Protein AF-A0A976CQ19-F1 (afdb_monomer)

Mean predicted aligned error: 8.47 Å

Radius of gyration: 23.74 Å; Cα contacts (8 Å, |Δi|>4): 203; chains: 1; bounding box: 73×31×59 Å

Foldseek 3Di:
DVVVVVVVVVLLVVLVVVLVDVLVDDLVVLLVCCCVVPLVLLLVLVLVLCCVVVNDVCSVPDPLSVQLVVQSSVLSNQRSDPPHQQLVSLCSSLVSSCVVCCVVCPPCCCQQQSSVLSVVLSNVLSVLSNCLNPNPPPCNLVSQLVSLLSSLVSNLSSVLSSVDVVPHPHDDPVSSCVVCPDPVSVVSSVVSNVVSNVVSVVVSVVVVVSVVVSVVSVVVLVVCCVPPNSPVSSVVVVVD

Structure (mmCIF, N/CA/C/O backbone):
data_AF-A0A976CQ19-F1
#
_entry.id   AF-A0A976CQ19-F1
#
loop_
_atom_site.group_PDB
_atom_site.id
_atom_site.type_symbol
_atom_site.label_atom_id
_atom_site.label_alt_id
_atom_site.label_comp_id
_atom_site.label_asym_id
_atom_site.label_entity_id
_atom_site.label_seq_id
_atom_site.pdbx_PDB_ins_code
_atom_site.Cartn_x
_atom_site.Cartn_y
_atom_site.Cartn_z
_atom_site.occupancy
_atom_site.B_iso_or_equiv
_atom_site.auth_seq_id
_atom_site.auth_comp_id
_atom_site.auth_asym_id
_atom_site.auth_atom_id
_atom_site.pdbx_PDB_model_num
ATOM 1 N N . MET A 1 1 ? -49.180 -11.572 31.090 1.00 54.25 1 MET A N 1
ATOM 2 C CA . MET A 1 1 ? -47.918 -10.857 31.414 1.00 54.25 1 MET A CA 1
ATOM 3 C C . MET A 1 1 ? -46.667 -11.382 30.688 1.00 54.25 1 MET A C 1
ATOM 5 O O . MET A 1 1 ? -45.786 -10.578 30.427 1.00 54.25 1 MET A O 1
ATOM 9 N N . ARG A 1 2 ? -46.584 -12.663 30.281 1.00 51.56 2 ARG A N 1
ATOM 10 C CA . ARG A 1 2 ? -45.394 -13.266 29.628 1.00 51.56 2 ARG A CA 1
ATOM 11 C C . ARG A 1 2 ? -45.029 -12.714 28.231 1.00 51.56 2 ARG A C 1
ATOM 13 O O . ARG A 1 2 ? -43.871 -12.777 27.847 1.00 51.56 2 ARG A O 1
ATOM 20 N N . ASN A 1 3 ? -45.984 -12.140 27.489 1.00 56.41 3 ASN A N 1
ATOM 21 C CA . ASN A 1 3 ? -45.730 -11.603 26.139 1.00 56.41 3 ASN A CA 1
ATOM 22 C C . ASN A 1 3 ? -44.994 -10.251 26.132 1.00 56.41 3 ASN A C 1
ATOM 24 O O . ASN A 1 3 ? -44.159 -10.022 25.261 1.00 56.41 3 ASN A O 1
ATOM 28 N N . ARG A 1 4 ? -45.225 -9.379 27.129 1.00 53.91 4 ARG A N 1
ATOM 29 C CA . ARG A 1 4 ? -44.568 -8.057 27.184 1.00 53.91 4 ARG A CA 1
ATOM 30 C C . ARG A 1 4 ? -43.061 -8.147 27.435 1.00 53.91 4 ARG A C 1
ATOM 32 O O . ARG A 1 4 ? -42.326 -7.318 26.918 1.00 53.91 4 ARG A O 1
ATOM 39 N N . SER A 1 5 ? -42.586 -9.146 28.184 1.00 56.41 5 SER A N 1
ATOM 40 C CA . SER A 1 5 ? -41.149 -9.308 28.463 1.00 56.41 5 SER A CA 1
ATOM 41 C C . SER A 1 5 ? -40.350 -9.806 27.253 1.00 56.41 5 SER A C 1
ATOM 43 O O . SER A 1 5 ? -39.157 -9.540 27.145 1.00 56.41 5 SER A O 1
ATOM 45 N N . ILE A 1 6 ? -40.993 -10.533 26.333 1.00 59.62 6 ILE A N 1
ATOM 46 C CA . ILE A 1 6 ? -40.347 -11.058 25.121 1.00 59.62 6 ILE A CA 1
ATOM 47 C C . ILE A 1 6 ? -40.216 -9.952 24.064 1.00 59.62 6 ILE A C 1
ATOM 49 O O . ILE A 1 6 ? -39.191 -9.861 23.384 1.00 59.62 6 ILE A O 1
ATOM 53 N N . GLU A 1 7 ? -41.216 -9.076 23.949 1.00 59.41 7 GLU A N 1
ATOM 54 C CA . GLU A 1 7 ? -41.175 -7.932 23.032 1.00 59.41 7 GLU A CA 1
ATOM 55 C C . GLU A 1 7 ? -40.145 -6.874 23.449 1.00 59.41 7 GLU A C 1
ATOM 57 O O . GLU A 1 7 ? -39.406 -6.380 22.593 1.00 59.41 7 GLU A O 1
ATOM 62 N N . THR A 1 8 ? -40.013 -6.580 24.748 1.00 57.81 8 THR A N 1
ATOM 63 C CA . THR A 1 8 ? -38.983 -5.657 25.261 1.00 57.81 8 THR A CA 1
ATOM 64 C C . THR A 1 8 ? -37.568 -6.223 25.115 1.00 57.81 8 THR A C 1
ATOM 66 O O . THR A 1 8 ? -36.641 -5.493 24.761 1.00 57.81 8 THR A O 1
ATOM 69 N N . ALA A 1 9 ? -37.383 -7.535 25.292 1.00 59.44 9 ALA A N 1
ATOM 70 C CA . ALA A 1 9 ? -36.098 -8.188 25.040 1.00 59.44 9 ALA A CA 1
ATOM 71 C C . ALA A 1 9 ? -35.711 -8.155 23.547 1.00 59.44 9 ALA A C 1
ATOM 73 O O . ALA A 1 9 ? -34.563 -7.857 23.206 1.00 59.44 9 ALA A O 1
ATOM 74 N N . LYS A 1 10 ? -36.665 -8.395 22.635 1.00 60.06 10 LYS A N 1
ATOM 75 C CA . LYS A 1 10 ? -36.432 -8.294 21.182 1.00 60.06 10 LYS A CA 1
ATOM 76 C C . LYS A 1 10 ? -36.134 -6.862 20.729 1.00 60.06 10 LYS A C 1
ATOM 78 O O . LYS A 1 10 ? -35.262 -6.679 19.876 1.00 60.06 10 LYS A O 1
ATOM 83 N N . SER A 1 11 ? -36.819 -5.854 21.275 1.00 56.78 11 SER A N 1
ATOM 84 C CA . SER A 1 11 ? -36.570 -4.446 20.922 1.00 56.78 11 SER A CA 1
ATOM 85 C C . SER A 1 11 ? -35.192 -3.974 21.405 1.00 56.78 11 SER A C 1
ATOM 87 O O . SER A 1 11 ? -34.456 -3.351 20.636 1.00 56.78 11 SER A O 1
ATOM 89 N N . SER A 1 12 ? -34.794 -4.372 22.617 1.00 58.09 12 SER A N 1
ATOM 90 C CA . SER A 1 12 ? -33.461 -4.152 23.195 1.00 58.09 12 SER A CA 1
ATOM 91 C C . SER A 1 12 ? -32.347 -4.768 22.338 1.00 58.09 12 SER A C 1
ATOM 93 O O . SER A 1 12 ? -31.374 -4.092 21.989 1.00 58.09 12 SER A O 1
ATOM 95 N N . LEU A 1 13 ? -32.515 -6.022 21.903 1.00 60.19 13 LEU A N 1
ATOM 96 C CA . LEU A 1 13 ? -31.557 -6.705 21.027 1.00 60.19 13 LEU A CA 1
ATOM 97 C C . LEU A 1 13 ? -31.442 -6.036 19.651 1.00 60.19 13 LEU A C 1
ATOM 99 O O . LEU A 1 13 ? -30.338 -5.870 19.130 1.00 60.19 13 LEU A O 1
ATOM 103 N N . LYS A 1 14 ? -32.568 -5.607 19.067 1.00 61.78 14 LYS A N 1
ATOM 104 C CA . LYS A 1 14 ? -32.579 -4.896 17.781 1.00 61.78 14 LYS A CA 1
ATOM 105 C C . LYS A 1 14 ? -31.879 -3.536 17.886 1.00 61.78 14 LYS A C 1
ATOM 107 O O . LYS A 1 14 ? -31.074 -3.214 17.016 1.00 61.78 14 LYS A O 1
ATOM 112 N N . SER A 1 15 ? -32.118 -2.789 18.964 1.00 59.06 15 SER A N 1
ATOM 113 C CA . SER A 1 15 ? -31.442 -1.516 19.258 1.00 59.06 15 SER A CA 1
ATOM 114 C C . SER A 1 15 ? -29.924 -1.696 19.402 1.00 59.06 15 SER A C 1
ATOM 116 O O . SER A 1 15 ? -29.154 -1.026 18.710 1.00 59.06 15 SER A O 1
ATOM 118 N N . LYS A 1 16 ? -29.475 -2.680 20.195 1.00 61.94 16 LYS A N 1
ATOM 119 C CA . LYS A 1 16 ? -28.042 -2.994 20.368 1.00 61.94 16 LYS A CA 1
ATOM 120 C C . LYS A 1 16 ? -27.351 -3.366 19.055 1.00 61.94 16 LYS A C 1
ATOM 122 O O . LYS A 1 16 ? -26.214 -2.957 18.825 1.00 61.94 16 LYS A O 1
ATOM 127 N N . ASN A 1 17 ? -28.035 -4.093 18.172 1.00 62.81 17 ASN A N 1
ATOM 128 C CA . ASN A 1 17 ? -27.498 -4.455 16.859 1.00 62.81 17 ASN A CA 1
ATOM 129 C C . ASN A 1 17 ? -27.363 -3.243 15.921 1.00 62.81 17 ASN A C 1
ATOM 131 O O . ASN A 1 17 ? -26.353 -3.130 15.227 1.00 62.81 17 ASN A O 1
ATOM 135 N N . VAL A 1 18 ? -28.321 -2.308 15.938 1.00 65.06 18 VAL A N 1
ATOM 136 C CA . VAL A 1 18 ? -28.240 -1.060 15.156 1.00 65.06 18 VAL A CA 1
ATOM 137 C C . VAL A 1 18 ? -27.084 -0.188 15.649 1.00 65.06 18 VAL A C 1
ATOM 139 O O . VAL A 1 18 ? -26.245 0.211 14.839 1.00 65.06 18 VAL A O 1
ATOM 142 N N . TRP A 1 19 ? -26.966 0.016 16.965 1.00 61.53 19 TRP A N 1
ATOM 143 C CA . TRP A 1 19 ? -25.841 0.725 17.588 1.00 61.53 19 TRP A CA 1
ATOM 144 C C . TRP A 1 19 ? -24.490 0.130 17.193 1.00 61.53 19 TRP A C 1
ATOM 146 O O . TRP A 1 19 ? -23.600 0.839 16.722 1.00 61.53 19 TRP A O 1
ATOM 156 N N . LYS A 1 20 ? -24.347 -1.193 17.324 1.00 61.44 20 LYS A N 1
ATOM 157 C CA . LYS A 1 20 ? -23.103 -1.898 17.004 1.00 61.44 20 LYS A CA 1
ATOM 158 C C . LYS A 1 20 ? -22.755 -1.797 15.517 1.00 61.44 20 LYS A C 1
ATOM 160 O O . LYS A 1 20 ? -21.593 -1.580 15.191 1.00 61.44 20 LYS A O 1
ATOM 165 N N . SER A 1 21 ? -23.749 -1.876 14.628 1.00 61.78 21 SER A N 1
ATOM 166 C CA . SER A 1 21 ? -23.538 -1.726 13.181 1.00 61.78 21 SER A CA 1
ATOM 167 C C . SER A 1 21 ? -23.089 -0.314 12.784 1.00 61.78 21 SER A C 1
ATOM 169 O O . SER A 1 21 ? -22.167 -0.173 11.984 1.00 61.78 21 SER A O 1
ATOM 171 N N . ARG A 1 22 ? -23.661 0.736 13.394 1.00 65.00 22 ARG A N 1
ATOM 172 C CA . ARG A 1 22 ? -23.264 2.129 13.129 1.00 65.00 22 ARG A CA 1
ATOM 173 C C . ARG A 1 22 ? -21.887 2.461 13.715 1.00 65.00 22 ARG A C 1
ATOM 175 O O . ARG A 1 22 ? -21.119 3.176 13.084 1.00 65.00 22 ARG A O 1
ATOM 182 N N . LEU A 1 23 ? -21.536 1.890 14.870 1.00 62.56 23 LEU A N 1
ATOM 183 C CA . LEU A 1 23 ? -20.231 2.091 15.516 1.00 62.56 23 LEU A CA 1
ATOM 184 C C . LEU A 1 23 ? -19.075 1.332 14.837 1.00 62.56 23 LEU A C 1
ATOM 186 O O . LEU A 1 23 ? -17.924 1.775 14.901 1.00 62.56 23 LEU A O 1
ATOM 190 N N . GLN A 1 24 ? -19.354 0.185 14.209 1.00 65.00 24 GLN A N 1
ATOM 191 C CA . GLN A 1 24 ? -18.335 -0.660 13.569 1.00 65.00 24 GLN A CA 1
ATOM 192 C C . GLN A 1 24 ? -18.065 -0.289 12.099 1.00 65.00 24 GLN A C 1
ATOM 194 O O . GLN A 1 24 ? -16.989 -0.605 11.590 1.00 65.00 24 GLN A O 1
ATOM 199 N N . GLY A 1 25 ? -18.963 0.470 11.462 1.00 70.25 25 GLY A N 1
ATOM 200 C CA . GLY A 1 25 ? -18.869 0.866 10.054 1.00 70.25 25 GLY A CA 1
ATOM 201 C C . GLY A 1 25 ? -19.532 -0.145 9.111 1.00 70.25 25 GLY A C 1
ATOM 202 O O . GLY A 1 25 ? -19.776 -1.297 9.470 1.00 70.25 25 GLY A O 1
ATOM 203 N N . SER A 1 26 ? -19.855 0.288 7.890 1.00 82.06 26 SER A N 1
ATOM 204 C CA . SER A 1 26 ? -20.471 -0.571 6.871 1.00 82.06 26 SER A CA 1
ATOM 205 C C . SER A 1 26 ? -19.425 -1.420 6.141 1.00 82.06 26 SER A C 1
ATOM 207 O O . SER A 1 26 ? -18.270 -1.016 5.987 1.00 82.06 26 SER A O 1
ATOM 209 N N . ARG A 1 27 ? -19.838 -2.567 5.586 1.00 83.12 27 ARG A N 1
ATOM 210 C CA . ARG A 1 27 ? -18.974 -3.386 4.713 1.00 83.12 27 ARG A CA 1
ATOM 211 C C . ARG A 1 27 ? -18.468 -2.599 3.498 1.00 83.12 27 ARG A C 1
ATOM 213 O O . ARG A 1 27 ? -17.337 -2.799 3.078 1.00 83.12 27 ARG A O 1
ATOM 220 N N . THR A 1 28 ? -19.275 -1.676 2.974 1.00 86.56 28 THR A N 1
ATOM 221 C CA . THR A 1 28 ? -18.877 -0.783 1.877 1.00 86.56 28 THR A CA 1
ATOM 222 C C . THR A 1 28 ? -17.763 0.173 2.293 1.00 86.56 28 THR A C 1
ATOM 224 O O . THR A 1 28 ? -16.812 0.350 1.540 1.00 86.56 28 THR A O 1
ATOM 227 N N . SER A 1 29 ? -17.815 0.723 3.512 1.00 86.00 29 SER A N 1
ATOM 228 C CA . SER A 1 29 ? -16.738 1.567 4.044 1.00 86.00 29 SER A CA 1
ATOM 229 C C . SER A 1 29 ? -15.444 0.778 4.258 1.00 86.00 29 SER A C 1
ATOM 231 O O . SER A 1 29 ? -14.370 1.275 3.936 1.00 86.00 29 SER A O 1
ATOM 233 N N . ALA A 1 30 ? -15.540 -0.473 4.727 1.00 86.38 30 ALA A N 1
ATOM 234 C CA . ALA A 1 30 ? -14.386 -1.357 4.871 1.00 86.38 30 ALA A CA 1
ATOM 235 C C . ALA A 1 30 ? -13.776 -1.703 3.507 1.00 86.38 30 ALA A C 1
ATOM 237 O O . ALA A 1 30 ? -12.569 -1.600 3.336 1.00 86.38 30 ALA A O 1
ATOM 238 N N . PHE A 1 31 ? -14.611 -2.037 2.521 1.00 91.44 31 PHE A N 1
ATOM 239 C CA . PHE A 1 31 ? -14.172 -2.283 1.150 1.00 91.44 31 PHE A CA 1
ATOM 240 C C . PHE A 1 31 ? -13.463 -1.068 0.546 1.00 91.44 31 PHE A C 1
ATOM 242 O O . PHE A 1 31 ? -12.336 -1.197 0.081 1.00 91.44 31 PHE A O 1
ATOM 249 N N . LEU A 1 32 ? -14.077 0.119 0.607 1.00 90.88 32 LEU A N 1
ATOM 250 C CA . LEU A 1 32 ? -13.481 1.341 0.065 1.00 90.88 32 LEU A CA 1
ATOM 251 C C . LEU A 1 32 ? -12.180 1.700 0.790 1.00 90.88 32 LEU A C 1
ATOM 253 O O . LEU A 1 32 ? -11.209 2.104 0.156 1.00 90.88 32 LEU A O 1
ATOM 257 N N . SER A 1 33 ? -12.131 1.488 2.107 1.00 88.31 33 SER A N 1
ATOM 258 C CA . SER A 1 33 ? -10.902 1.632 2.880 1.00 88.31 33 SER A CA 1
ATOM 259 C C . SER A 1 33 ? -9.815 0.678 2.383 1.00 88.31 33 SER A C 1
ATOM 261 O O . SER A 1 33 ? -8.678 1.110 2.247 1.00 88.31 33 SER A O 1
ATOM 263 N N . GLU A 1 34 ? -10.117 -0.589 2.093 1.00 91.00 34 GLU A N 1
ATOM 264 C CA . GLU A 1 34 ? -9.126 -1.547 1.573 1.00 91.00 34 GLU A CA 1
ATOM 265 C C . GLU A 1 34 ? -8.697 -1.223 0.132 1.00 91.00 34 GLU A C 1
ATOM 267 O O . GLU A 1 34 ? -7.520 -1.369 -0.197 1.00 91.00 34 GLU A O 1
ATOM 272 N N . VAL A 1 35 ? -9.599 -0.713 -0.715 1.00 91.31 35 VAL A N 1
ATOM 273 C CA . VAL A 1 35 ? -9.242 -0.204 -2.051 1.00 91.31 35 VAL A CA 1
ATOM 274 C C . VAL A 1 35 ? -8.265 0.965 -1.924 1.00 91.31 35 VAL A C 1
ATOM 276 O O . VAL A 1 35 ? -7.182 0.918 -2.496 1.00 91.31 35 VAL A O 1
ATOM 279 N N . LEU A 1 36 ? -8.598 1.991 -1.140 1.00 88.94 36 LEU A N 1
ATOM 280 C CA . LEU A 1 36 ? -7.805 3.223 -1.075 1.00 88.94 36 LEU A CA 1
ATOM 281 C C . LEU A 1 36 ? -6.510 3.070 -0.273 1.00 88.94 36 LEU A C 1
ATOM 283 O O . LEU A 1 36 ? -5.488 3.633 -0.645 1.00 88.94 36 LEU A O 1
ATOM 287 N N . SER A 1 37 ? -6.531 2.317 0.828 1.00 84.31 37 SER A N 1
ATOM 288 C CA . SER A 1 37 ? -5.366 2.194 1.717 1.00 84.31 37 SER A CA 1
ATOM 289 C C . SER A 1 37 ? -4.443 1.039 1.355 1.00 84.31 37 SER A C 1
ATOM 291 O O . SER A 1 37 ? -3.277 1.067 1.745 1.00 84.31 37 SER A O 1
ATOM 293 N N . ASN A 1 38 ? -4.942 0.034 0.624 1.00 87.19 38 ASN A N 1
ATOM 294 C CA . ASN A 1 38 ? -4.186 -1.177 0.351 1.00 87.19 38 ASN A CA 1
ATOM 295 C C . ASN A 1 38 ? -4.043 -1.492 -1.135 1.00 87.19 38 ASN A C 1
ATOM 297 O O . ASN A 1 38 ? -3.002 -1.216 -1.730 1.00 87.19 38 ASN A O 1
ATOM 301 N N . SER A 1 39 ? -5.088 -2.052 -1.727 1.00 84.69 39 SER A N 1
ATOM 302 C CA . SER A 1 39 ? -5.017 -2.708 -3.033 1.00 84.69 39 SER A CA 1
ATOM 303 C C . SER A 1 39 ? -4.841 -1.708 -4.184 1.00 84.69 39 SER A C 1
ATOM 305 O O . SER A 1 39 ? -4.200 -2.019 -5.183 1.00 84.69 39 SER A O 1
ATOM 307 N N . GLY A 1 40 ? -5.353 -0.485 -4.031 1.00 87.75 40 GLY A N 1
ATOM 308 C CA . GLY A 1 40 ? -5.292 0.563 -5.048 1.00 87.75 40 GLY A CA 1
ATOM 309 C C . GLY A 1 40 ? -3.895 1.133 -5.279 1.00 87.75 40 GLY A C 1
ATOM 310 O O . GLY A 1 40 ? -3.609 1.559 -6.390 1.00 87.75 40 GLY A O 1
ATOM 311 N N . HIS A 1 41 ? -2.997 1.086 -4.288 1.00 88.56 41 HIS A N 1
ATOM 312 C CA . HIS A 1 41 ? -1.624 1.576 -4.469 1.00 88.56 41 HIS A CA 1
ATOM 313 C C . HIS A 1 41 ? -0.885 0.777 -5.545 1.00 88.56 41 HIS A C 1
ATOM 315 O O . HIS A 1 41 ? -0.187 1.358 -6.369 1.00 88.56 41 HIS A O 1
ATOM 321 N N . PHE A 1 42 ? -1.070 -0.545 -5.560 1.00 85.88 42 PHE A N 1
ATOM 322 C CA . PHE A 1 42 ? -0.479 -1.412 -6.575 1.00 85.88 42 PHE A CA 1
ATOM 323 C C . PHE A 1 42 ? -1.005 -1.065 -7.965 1.00 85.88 42 PHE A C 1
ATOM 325 O O . PHE A 1 42 ? -0.211 -0.795 -8.859 1.00 85.88 42 PHE A O 1
ATOM 332 N N . LEU A 1 43 ? -2.332 -0.998 -8.117 1.00 90.38 43 LEU A N 1
ATOM 333 C CA . LEU A 1 43 ? -2.969 -0.641 -9.383 1.00 90.38 43 LEU A CA 1
ATOM 334 C C . LEU A 1 43 ? -2.459 0.709 -9.901 1.00 90.38 43 LEU A C 1
ATOM 336 O O . LEU A 1 43 ? -2.005 0.793 -11.033 1.00 90.38 43 LEU A O 1
ATOM 340 N N . ILE A 1 44 ? -2.463 1.744 -9.056 1.00 91.50 44 ILE A N 1
ATOM 341 C CA . ILE A 1 44 ? -2.018 3.088 -9.444 1.00 91.50 44 ILE A CA 1
ATOM 342 C C . ILE A 1 44 ? -0.556 3.072 -9.897 1.00 91.50 44 ILE A C 1
ATOM 344 O O . ILE A 1 44 ? -0.246 3.643 -10.937 1.00 91.50 44 ILE A O 1
ATOM 348 N N . LEU A 1 45 ? 0.345 2.433 -9.143 1.00 91.25 45 LEU A N 1
ATOM 349 C CA . LEU A 1 45 ? 1.770 2.441 -9.481 1.00 91.25 45 LEU A CA 1
ATOM 350 C C . LEU A 1 45 ? 2.087 1.643 -10.743 1.00 91.25 45 LEU A C 1
ATOM 352 O O . LEU A 1 45 ? 2.885 2.110 -11.553 1.00 91.25 45 LEU A O 1
ATOM 356 N N . LYS A 1 46 ? 1.462 0.477 -10.928 1.00 87.81 46 LYS A N 1
ATOM 357 C CA . LYS A 1 46 ? 1.638 -0.322 -12.145 1.00 87.81 46 LYS A CA 1
ATOM 358 C C . LYS A 1 46 ? 1.068 0.404 -13.351 1.00 87.81 46 LYS A C 1
ATOM 360 O O . LYS A 1 46 ? 1.838 0.738 -14.239 1.00 87.81 46 LYS A O 1
ATOM 365 N N . SER A 1 47 ? -0.200 0.805 -13.307 1.00 89.25 47 SER A N 1
ATOM 366 C CA . SER A 1 47 ? -0.823 1.526 -14.417 1.00 89.25 47 SER A CA 1
ATOM 367 C C . SER A 1 47 ? -0.085 2.825 -14.764 1.00 89.25 47 SER A C 1
ATOM 369 O O . SER A 1 47 ? 0.062 3.154 -15.938 1.00 89.25 47 SER A O 1
ATOM 371 N N . LEU A 1 48 ? 0.450 3.550 -13.772 1.00 90.69 48 LEU A N 1
ATOM 372 C CA . LEU A 1 48 ? 1.299 4.718 -14.025 1.00 90.69 48 LEU A CA 1
ATOM 373 C C . LEU A 1 48 ? 2.635 4.331 -14.679 1.00 90.69 48 LEU A C 1
ATOM 375 O O . LEU A 1 48 ? 3.087 5.020 -15.591 1.00 90.69 48 LEU A O 1
ATOM 379 N N . SER A 1 49 ? 3.260 3.239 -14.236 1.00 88.19 49 SER A N 1
ATOM 380 C CA . SER A 1 49 ? 4.484 2.702 -14.837 1.00 88.19 49 SER A CA 1
ATOM 381 C C . SER A 1 49 ? 4.277 2.341 -16.306 1.00 88.19 49 SER A C 1
ATOM 383 O O . SER A 1 49 ? 5.096 2.723 -17.140 1.00 88.19 49 SER A O 1
ATOM 385 N N . ASP A 1 50 ? 3.198 1.640 -16.648 1.00 87.06 50 ASP A N 1
ATOM 386 C CA . ASP A 1 50 ? 2.929 1.253 -18.038 1.00 87.06 50 ASP A CA 1
ATOM 387 C C . ASP A 1 50 ? 2.523 2.450 -18.883 1.00 87.06 50 ASP A C 1
ATOM 389 O O . ASP A 1 50 ? 2.987 2.589 -20.010 1.00 87.06 50 ASP A O 1
ATOM 393 N N . PHE A 1 51 ? 1.741 3.376 -18.329 1.00 89.75 51 PHE A N 1
ATOM 394 C CA . PHE A 1 51 ? 1.443 4.636 -19.000 1.00 89.75 51 PHE A CA 1
ATOM 395 C C . PHE A 1 51 ? 2.725 5.403 -19.368 1.00 89.75 51 PHE A C 1
ATOM 397 O O . PHE A 1 51 ? 2.834 5.896 -20.490 1.00 89.75 51 PHE A O 1
ATOM 404 N N . ILE A 1 52 ? 3.708 5.473 -18.462 1.00 89.06 52 ILE A N 1
ATOM 405 C CA . ILE A 1 52 ? 4.987 6.160 -18.705 1.00 89.06 52 ILE A CA 1
ATOM 406 C C . ILE A 1 52 ? 5.855 5.402 -19.721 1.00 89.06 52 ILE A C 1
ATOM 408 O O . ILE A 1 52 ? 6.458 6.032 -20.586 1.00 89.06 52 ILE A O 1
ATOM 412 N N . LEU A 1 53 ? 5.941 4.071 -19.624 1.00 85.81 53 LEU A N 1
ATOM 413 C CA . LEU A 1 53 ? 6.854 3.265 -20.447 1.00 85.81 53 LEU A CA 1
ATOM 414 C C . LEU A 1 53 ? 6.293 2.921 -21.833 1.00 85.81 53 LEU A C 1
ATOM 416 O O . LEU A 1 53 ? 7.030 2.907 -22.815 1.00 85.81 53 LEU A O 1
ATOM 420 N N . ALA A 1 54 ? 5.004 2.606 -21.914 1.00 85.44 54 ALA A N 1
ATOM 421 C CA . ALA A 1 54 ? 4.329 2.120 -23.115 1.00 85.44 54 ALA A CA 1
ATOM 422 C C . ALA A 1 54 ? 3.416 3.173 -23.771 1.00 85.44 54 ALA A C 1
ATOM 424 O O . ALA A 1 54 ? 3.031 3.008 -24.931 1.00 85.44 54 ALA A O 1
ATOM 425 N N . GLY A 1 55 ? 3.096 4.261 -23.064 1.00 88.19 55 GLY A N 1
ATOM 426 C CA . GLY A 1 55 ? 2.235 5.337 -23.547 1.00 88.19 55 GLY A CA 1
ATOM 427 C C . GLY A 1 55 ? 0.737 5.057 -23.383 1.00 88.19 55 GLY A C 1
ATOM 428 O O . GLY A 1 55 ? 0.293 3.921 -23.212 1.00 88.19 55 GLY A O 1
ATOM 429 N N . LEU A 1 56 ? -0.070 6.122 -23.477 1.00 89.75 56 LEU A N 1
ATOM 430 C CA . LEU A 1 56 ? -1.516 6.084 -23.210 1.00 89.75 56 LEU A CA 1
ATOM 431 C C . LEU A 1 56 ? -2.282 5.093 -24.090 1.00 89.75 56 LEU A C 1
ATOM 433 O O . LEU A 1 56 ? -3.193 4.421 -23.616 1.00 89.75 56 LEU A O 1
ATOM 437 N N . PHE A 1 57 ? -1.942 5.031 -25.379 1.00 88.62 57 PHE A N 1
ATOM 438 C CA . PHE A 1 57 ? -2.695 4.217 -26.328 1.00 88.62 57 PHE A CA 1
ATOM 439 C C . PHE A 1 57 ? -2.548 2.730 -26.012 1.00 88.62 57 PHE A C 1
ATOM 441 O O . PHE A 1 57 ? -3.552 2.045 -25.849 1.00 88.62 57 PHE A O 1
ATOM 448 N N . LYS A 1 58 ? -1.303 2.264 -25.836 1.00 85.56 58 LYS A N 1
ATOM 449 C CA . LYS A 1 58 ? -1.025 0.870 -25.487 1.00 85.56 58 LYS A CA 1
ATOM 450 C C . LYS A 1 58 ? -1.669 0.508 -24.150 1.00 85.56 58 LYS A C 1
ATOM 452 O O . LYS A 1 58 ? -2.315 -0.528 -24.078 1.00 85.56 58 LYS A O 1
ATOM 457 N N . PHE A 1 59 ? -1.592 1.402 -23.161 1.00 86.50 59 PHE A N 1
ATOM 458 C CA . PHE A 1 59 ? -2.230 1.236 -21.854 1.00 86.50 59 PHE A CA 1
ATOM 459 C C . PHE A 1 59 ? -3.748 0.989 -21.937 1.00 86.50 59 PHE A C 1
ATOM 461 O O . PHE A 1 59 ? -4.246 0.048 -21.332 1.00 86.50 59 PHE A O 1
ATOM 468 N N . ILE A 1 60 ? -4.495 1.794 -22.705 1.00 89.56 60 ILE A N 1
ATOM 469 C CA . ILE A 1 60 ? -5.960 1.631 -22.823 1.00 89.56 60 ILE A CA 1
ATOM 470 C C . ILE A 1 60 ? -6.322 0.368 -23.615 1.00 89.56 60 ILE A C 1
ATOM 472 O O . ILE A 1 60 ? -7.367 -0.231 -23.389 1.00 89.56 60 ILE A O 1
ATOM 476 N N . THR A 1 61 ? -5.489 -0.040 -24.569 1.00 89.38 61 THR A N 1
ATOM 477 C CA . THR A 1 61 ? -5.773 -1.227 -25.387 1.00 89.38 61 THR A CA 1
ATOM 478 C C . THR A 1 61 ? -5.351 -2.540 -24.735 1.00 89.38 61 THR A C 1
ATOM 480 O O . THR A 1 61 ? -5.736 -3.590 -25.242 1.00 89.38 61 THR A O 1
ATOM 483 N N . ASP A 1 62 ? -4.563 -2.502 -23.657 1.00 83.75 62 ASP A N 1
ATOM 484 C CA . ASP A 1 62 ? -4.002 -3.698 -23.032 1.00 83.7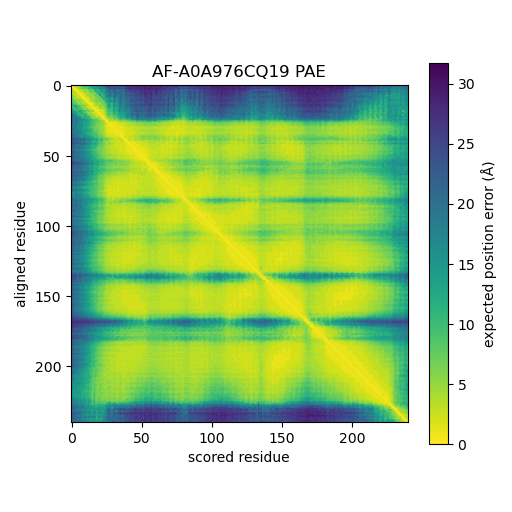5 62 ASP A CA 1
ATOM 485 C C . ASP A 1 62 ? -5.031 -4.395 -22.117 1.00 83.75 62 ASP A C 1
ATOM 487 O O . ASP A 1 62 ? -5.435 -3.834 -21.092 1.00 83.75 62 ASP A O 1
ATOM 491 N N . PRO A 1 63 ? -5.466 -5.630 -22.437 1.00 85.62 63 PRO A N 1
ATOM 492 C CA . PRO A 1 63 ? -6.404 -6.376 -21.602 1.00 85.62 63 PRO A CA 1
ATOM 493 C C . PRO A 1 63 ? -5.878 -6.652 -20.186 1.00 85.62 63 PRO A C 1
ATOM 495 O O . PRO A 1 63 ? -6.680 -6.799 -19.258 1.00 85.62 63 PRO A O 1
ATOM 498 N N . THR A 1 64 ? -4.555 -6.729 -20.004 1.00 84.38 64 THR A N 1
ATOM 499 C CA . THR A 1 64 ? -3.936 -7.066 -18.711 1.00 84.38 64 THR A CA 1
ATOM 500 C C . THR A 1 64 ? -4.208 -6.002 -17.645 1.00 84.38 64 THR A C 1
ATOM 502 O O . THR A 1 64 ? -4.461 -6.348 -16.488 1.00 84.38 64 THR A O 1
ATOM 505 N N . GLU A 1 65 ? -4.303 -4.725 -18.029 1.00 86.44 65 GLU A N 1
ATOM 506 C CA . GLU A 1 65 ? -4.612 -3.620 -17.110 1.00 86.44 65 GLU A CA 1
ATOM 507 C C . GLU A 1 65 ? -6.033 -3.726 -16.540 1.00 86.44 65 GLU A C 1
ATOM 509 O O . GLU A 1 65 ? -6.258 -3.559 -15.338 1.00 86.44 65 GLU A O 1
ATOM 514 N N . TYR A 1 66 ? -7.010 -4.100 -17.369 1.00 89.62 66 TYR A N 1
ATOM 515 C CA . TYR A 1 66 ? -8.382 -4.326 -16.906 1.00 89.62 66 TYR A CA 1
ATOM 516 C C . TYR A 1 66 ? -8.478 -5.522 -15.961 1.00 89.62 66 TYR A C 1
ATOM 518 O O . TYR A 1 66 ? -9.219 -5.488 -14.972 1.00 89.62 66 TYR A O 1
ATOM 526 N N . LEU A 1 67 ? -7.707 -6.575 -16.228 1.00 88.75 67 LEU A N 1
ATOM 527 C CA . LEU A 1 67 ? -7.660 -7.740 -15.355 1.00 88.75 67 LEU A CA 1
ATOM 528 C C . LEU A 1 67 ? -6.984 -7.421 -14.014 1.00 88.75 67 LEU A C 1
ATOM 530 O O . LEU A 1 67 ? -7.422 -7.929 -12.978 1.00 88.75 67 LEU A O 1
ATOM 534 N N . LEU A 1 68 ? -6.001 -6.518 -13.995 1.00 88.56 68 LEU A N 1
ATOM 535 C CA . LEU A 1 68 ? -5.396 -6.019 -12.761 1.00 88.56 68 LEU A CA 1
ATOM 536 C C . LEU A 1 68 ? -6.402 -5.238 -11.899 1.00 88.56 68 LEU A C 1
ATOM 538 O O . LEU A 1 68 ? -6.424 -5.398 -10.675 1.00 88.56 68 LEU A O 1
ATOM 542 N N . ILE A 1 69 ? -7.292 -4.451 -12.515 1.00 92.00 69 ILE A N 1
ATOM 543 C CA . ILE A 1 69 ? -8.403 -3.797 -11.800 1.00 92.00 69 ILE A CA 1
ATOM 544 C C . ILE A 1 69 ? -9.294 -4.852 -11.137 1.00 92.00 69 ILE A C 1
ATOM 546 O O . ILE A 1 69 ? -9.627 -4.729 -9.956 1.00 92.00 69 ILE A O 1
ATOM 550 N N . VAL A 1 70 ? -9.653 -5.916 -11.859 1.00 92.75 70 VAL A N 1
ATOM 551 C CA . VAL A 1 70 ? -10.461 -7.014 -11.304 1.00 92.75 70 VAL A CA 1
ATOM 552 C C . VAL A 1 70 ? -9.730 -7.699 -10.146 1.00 92.75 70 VAL A C 1
ATOM 554 O O . VAL A 1 70 ? -10.327 -7.891 -9.084 1.00 92.75 70 VAL A O 1
ATOM 557 N N . ALA A 1 71 ? -8.438 -8.000 -10.295 1.00 92.25 71 ALA A N 1
ATOM 558 C CA . ALA A 1 71 ? -7.609 -8.590 -9.243 1.00 92.25 71 ALA A CA 1
ATOM 559 C C . ALA A 1 71 ? -7.599 -7.731 -7.965 1.00 92.25 71 ALA A C 1
ATOM 561 O O . ALA A 1 71 ? -7.788 -8.239 -6.854 1.00 92.25 71 ALA A O 1
ATOM 562 N N . MET A 1 72 ? -7.460 -6.413 -8.129 1.00 93.69 72 MET A N 1
ATOM 563 C CA . MET A 1 72 ? -7.504 -5.429 -7.047 1.00 93.69 72 MET A CA 1
ATOM 564 C C . MET A 1 72 ? -8.860 -5.433 -6.328 1.00 93.69 72 MET A C 1
ATOM 566 O O . MET A 1 72 ? -8.906 -5.475 -5.092 1.00 93.69 72 MET A O 1
ATOM 570 N N . LEU A 1 73 ? -9.967 -5.447 -7.078 1.00 94.88 73 LEU A N 1
ATOM 571 C CA . LEU A 1 73 ? -11.320 -5.481 -6.515 1.00 94.88 73 LEU A CA 1
ATOM 572 C C . LEU A 1 73 ? -11.591 -6.788 -5.761 1.00 94.88 73 LEU A C 1
ATOM 574 O O . LEU A 1 73 ? -12.163 -6.753 -4.669 1.00 94.88 73 LEU A O 1
ATOM 578 N N . VAL A 1 74 ? -11.148 -7.930 -6.295 1.00 94.12 74 VAL A N 1
ATOM 579 C CA . VAL A 1 74 ? -11.272 -9.241 -5.634 1.00 94.12 74 VAL A CA 1
ATOM 580 C C . VAL A 1 74 ? -10.494 -9.258 -4.319 1.00 94.12 74 VAL A C 1
ATOM 582 O O . VAL A 1 74 ? -11.043 -9.656 -3.286 1.00 94.12 74 VAL A O 1
ATOM 585 N N . GLN A 1 75 ? -9.255 -8.758 -4.315 1.00 94.19 75 GLN A N 1
ATOM 586 C CA . GLN A 1 75 ? -8.464 -8.624 -3.093 1.00 94.19 75 GLN A CA 1
ATOM 587 C C . GLN A 1 75 ? -9.163 -7.727 -2.061 1.00 94.19 75 GLN A C 1
ATOM 589 O O . GLN A 1 75 ? -9.307 -8.116 -0.898 1.00 94.19 75 GLN A O 1
ATOM 594 N N . ALA A 1 76 ? -9.615 -6.536 -2.465 1.00 93.25 76 ALA A N 1
ATOM 595 C CA . ALA A 1 76 ? -10.292 -5.607 -1.562 1.00 93.25 76 ALA A CA 1
ATOM 596 C C . ALA A 1 76 ? -11.599 -6.197 -1.011 1.00 93.25 76 ALA A C 1
ATOM 598 O O . ALA A 1 76 ? -11.919 -6.024 0.167 1.00 93.25 76 ALA A O 1
ATOM 599 N N . TRP A 1 77 ? -12.338 -6.951 -1.827 1.00 94.00 77 TRP A N 1
ATOM 600 C CA . TRP A 1 77 ? -13.547 -7.648 -1.399 1.00 94.00 77 TRP A CA 1
ATOM 601 C C . TRP A 1 77 ? -13.244 -8.719 -0.352 1.00 94.00 77 TRP A C 1
ATOM 603 O O . TRP A 1 77 ? -13.922 -8.757 0.681 1.00 94.00 77 TRP A O 1
ATOM 613 N N . TYR A 1 78 ? -12.204 -9.528 -0.560 1.00 93.25 78 TYR A N 1
ATOM 614 C CA . TYR A 1 78 ? -11.763 -10.526 0.414 1.00 93.25 78 TYR A CA 1
ATOM 615 C C . TYR A 1 78 ? -11.322 -9.876 1.737 1.00 93.25 78 TYR A C 1
ATOM 617 O O . TYR A 1 78 ? -11.790 -10.266 2.809 1.00 93.25 78 TYR A O 1
ATOM 625 N N . LEU A 1 79 ? -10.488 -8.833 1.673 1.00 90.88 79 LEU A N 1
ATOM 626 C CA . LEU A 1 79 ? -9.966 -8.123 2.849 1.00 90.88 79 LEU A CA 1
ATOM 627 C C . LEU A 1 79 ? -11.014 -7.266 3.578 1.00 90.88 79 LEU A C 1
ATOM 629 O O . LEU A 1 79 ? -10.848 -6.980 4.765 1.00 90.88 79 LEU A O 1
ATOM 633 N N . SER A 1 80 ? -12.117 -6.901 2.915 1.00 89.75 80 SER A N 1
ATOM 634 C CA . SER A 1 80 ? -13.231 -6.174 3.546 1.00 89.75 80 SER A CA 1
ATOM 635 C C . SER A 1 80 ? -13.922 -6.976 4.656 1.00 89.75 80 SER A C 1
ATOM 637 O O . SER A 1 80 ? -14.630 -6.408 5.493 1.00 89.75 80 SER A O 1
ATOM 639 N N . ASN A 1 81 ? -13.742 -8.299 4.673 1.00 87.00 81 ASN A N 1
ATOM 640 C CA . ASN A 1 81 ? -14.282 -9.167 5.703 1.00 87.00 81 ASN A CA 1
ATOM 641 C C . ASN A 1 81 ? -13.336 -9.220 6.911 1.00 87.00 81 ASN A C 1
ATOM 643 O O . ASN A 1 81 ? -12.208 -9.698 6.818 1.00 87.00 81 ASN A O 1
ATOM 647 N N . SER A 1 82 ? -13.824 -8.801 8.081 1.00 77.88 82 SER A N 1
ATOM 648 C CA . SER A 1 82 ? -13.039 -8.759 9.323 1.00 77.88 82 SER A CA 1
ATOM 649 C C . SER A 1 82 ? -12.552 -10.125 9.814 1.00 77.88 82 SER A C 1
ATOM 651 O O . SER A 1 82 ? -11.653 -10.178 10.648 1.00 77.88 82 SER A O 1
ATOM 653 N N . LYS A 1 83 ? -13.136 -11.221 9.314 1.00 82.62 83 LYS A N 1
ATOM 654 C CA . LYS A 1 83 ? -12.737 -12.596 9.648 1.00 82.62 83 LYS A CA 1
ATOM 655 C C . LYS A 1 83 ? -11.633 -13.152 8.746 1.00 82.62 83 LYS A C 1
ATOM 657 O O . LYS A 1 83 ? -11.124 -14.232 9.028 1.00 82.62 83 LYS A O 1
ATOM 662 N N . CYS A 1 84 ? -11.304 -12.474 7.648 1.00 85.81 84 CYS A N 1
ATOM 663 C CA . CYS A 1 84 ? -10.326 -12.974 6.691 1.00 85.81 84 CYS A CA 1
ATOM 664 C C . CYS A 1 84 ? -8.892 -12.729 7.170 1.00 85.81 84 CYS A C 1
ATOM 666 O O . CYS A 1 84 ? -8.557 -11.681 7.727 1.00 85.81 84 CYS A O 1
ATOM 668 N N . HIS A 1 85 ? -8.022 -13.705 6.911 1.00 87.50 85 HIS A N 1
ATOM 669 C CA . HIS A 1 85 ? -6.621 -13.629 7.302 1.00 87.50 85 HIS A CA 1
ATOM 670 C C . HIS A 1 85 ? -5.858 -12.693 6.355 1.00 87.50 85 HIS A C 1
ATOM 672 O O . HIS A 1 85 ? -5.666 -13.001 5.176 1.00 87.50 85 HIS A O 1
ATOM 678 N N . ARG A 1 86 ? -5.407 -11.542 6.870 1.00 88.56 86 ARG A N 1
ATOM 679 C CA . ARG A 1 86 ? -4.793 -10.485 6.049 1.00 88.56 86 ARG A CA 1
ATOM 680 C C . ARG A 1 86 ? -3.493 -10.898 5.364 1.00 88.56 86 ARG A C 1
ATOM 682 O O . ARG A 1 86 ? -3.229 -10.419 4.267 1.00 88.56 86 ARG A O 1
ATOM 689 N N . PHE A 1 87 ? -2.725 -11.817 5.952 1.00 91.50 87 PHE A N 1
ATOM 690 C CA . PHE A 1 87 ? -1.527 -12.352 5.298 1.00 91.50 87 PHE A CA 1
ATOM 691 C C . PHE A 1 87 ? -1.867 -13.019 3.963 1.00 91.50 87 PHE A C 1
ATOM 693 O O . PHE A 1 87 ? -1.189 -12.775 2.984 1.00 91.50 87 PHE A O 1
ATOM 700 N N . TRP A 1 88 ? -2.948 -13.803 3.898 1.00 91.88 88 TRP A N 1
ATOM 701 C CA . TRP A 1 88 ? -3.340 -14.492 2.665 1.00 91.88 88 TRP A CA 1
ATOM 702 C C . TRP A 1 88 ? -4.088 -13.582 1.700 1.00 91.88 88 TRP A C 1
ATOM 704 O O . TRP A 1 88 ? -4.090 -13.839 0.506 1.00 91.88 88 TRP A O 1
ATOM 714 N N . GLY A 1 89 ? -4.712 -12.516 2.207 1.00 90.81 89 GLY A N 1
ATOM 715 C CA . GLY A 1 89 ? -5.432 -11.566 1.369 1.00 90.81 89 GLY A CA 1
ATOM 716 C C . GLY A 1 89 ? -4.525 -10.659 0.536 1.00 90.81 89 GLY A C 1
ATOM 717 O O . GLY A 1 89 ? -4.874 -10.353 -0.594 1.00 90.81 89 GLY A O 1
ATOM 718 N N . ASN A 1 90 ? -3.367 -10.244 1.059 1.00 91.94 90 ASN A N 1
ATOM 719 C CA . ASN A 1 90 ? -2.455 -9.339 0.342 1.00 91.94 90 ASN A CA 1
ATOM 720 C C . ASN A 1 90 ? -1.823 -9.960 -0.924 1.00 91.94 90 ASN A C 1
ATOM 722 O O . ASN A 1 90 ? -1.748 -9.269 -1.937 1.00 91.94 90 ASN A O 1
ATOM 726 N N . PRO A 1 91 ? -1.437 -11.251 -0.938 1.00 94.25 91 PRO A N 1
ATOM 727 C CA . PRO A 1 91 ? -0.953 -11.903 -2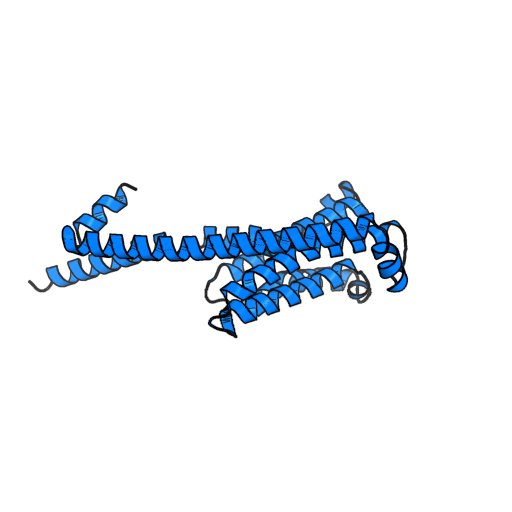.147 1.00 94.25 91 PRO A CA 1
ATOM 728 C C . PRO A 1 91 ? -2.025 -12.189 -3.204 1.00 94.25 91 PRO A C 1
ATOM 730 O O . PRO A 1 91 ? -1.669 -12.633 -4.288 1.00 94.25 91 PRO A O 1
ATOM 733 N N . ILE A 1 92 ? -3.318 -11.953 -2.941 1.00 93.25 92 ILE A N 1
ATOM 734 C CA . ILE A 1 92 ? -4.386 -12.274 -3.904 1.00 93.25 92 ILE A CA 1
ATOM 735 C C . ILE A 1 92 ? -4.216 -11.481 -5.198 1.00 93.25 92 ILE A C 1
ATOM 737 O O . ILE A 1 92 ? -4.270 -12.077 -6.268 1.00 93.25 92 ILE A O 1
ATOM 741 N N . CYS A 1 93 ? -3.991 -10.165 -5.125 1.00 91.00 93 CYS A N 1
ATOM 742 C CA . CYS A 1 93 ? -3.852 -9.345 -6.329 1.00 91.00 93 CYS A CA 1
ATOM 743 C C . CYS A 1 93 ? -2.642 -9.790 -7.155 1.00 91.00 93 CYS A C 1
ATOM 745 O O . CYS A 1 93 ? -2.793 -10.081 -8.338 1.00 91.00 93 CYS A O 1
ATOM 747 N N . VAL A 1 94 ? -1.466 -9.934 -6.528 1.00 92.06 94 VAL A N 1
ATOM 748 C CA . VAL A 1 94 ? -0.254 -10.368 -7.244 1.00 92.06 94 VAL A CA 1
ATOM 749 C C . VAL A 1 94 ? -0.364 -11.810 -7.750 1.00 92.06 94 VAL A C 1
ATOM 751 O O . VAL A 1 94 ? 0.134 -12.116 -8.828 1.00 92.06 94 VAL A O 1
ATOM 754 N N . GLY A 1 95 ? -1.058 -12.687 -7.023 1.00 93.75 95 GLY A N 1
ATOM 755 C CA . GLY A 1 95 ? -1.308 -14.065 -7.432 1.00 93.75 95 GLY A CA 1
ATOM 756 C C . GLY A 1 95 ? -2.228 -14.147 -8.646 1.00 93.75 95 GLY A C 1
ATOM 757 O O . GLY A 1 95 ? -1.887 -14.815 -9.615 1.00 93.75 95 GLY A O 1
ATOM 758 N N . ILE A 1 96 ? -3.352 -13.422 -8.634 1.00 92.56 96 ILE A N 1
ATOM 759 C CA . ILE A 1 96 ? -4.256 -13.327 -9.789 1.00 92.56 96 ILE A CA 1
ATOM 760 C C . ILE A 1 96 ? -3.513 -12.721 -10.981 1.00 92.56 96 ILE A C 1
ATOM 762 O O . ILE A 1 96 ? -3.560 -13.286 -12.067 1.00 92.56 96 ILE A O 1
ATOM 766 N N . TYR A 1 97 ? -2.780 -11.627 -10.766 1.00 89.50 97 TYR A N 1
ATOM 767 C CA . TYR A 1 97 ? -1.983 -10.988 -11.810 1.00 89.50 97 TYR A CA 1
ATOM 768 C C . TYR A 1 97 ? -0.955 -11.954 -12.419 1.00 89.50 97 TYR A C 1
ATOM 770 O O . TYR A 1 97 ? -0.896 -12.098 -13.633 1.00 89.50 97 TYR A O 1
ATOM 778 N N . THR A 1 98 ? -0.232 -12.706 -11.585 1.00 91.62 98 THR A N 1
ATOM 779 C CA . THR A 1 98 ? 0.711 -13.738 -12.046 1.00 91.62 98 THR A CA 1
ATOM 780 C C . THR A 1 98 ? -0.003 -14.836 -12.834 1.00 91.62 98 THR A C 1
ATOM 782 O O . THR A 1 98 ? 0.492 -15.251 -13.869 1.00 91.62 98 THR A O 1
ATOM 785 N N . LEU A 1 99 ? -1.177 -15.302 -12.399 1.00 92.19 99 LEU A N 1
ATOM 786 C CA . LEU A 1 99 ? -1.933 -16.334 -13.124 1.00 92.19 99 LEU A CA 1
ATOM 787 C C . LEU A 1 99 ? -2.389 -15.885 -14.519 1.00 92.19 99 LEU A C 1
ATOM 789 O O . LEU A 1 99 ? -2.597 -16.734 -15.383 1.00 92.19 99 LEU A O 1
ATOM 793 N N . ILE A 1 100 ? -2.564 -14.581 -14.722 1.00 88.69 100 ILE A N 1
ATOM 794 C CA . ILE A 1 100 ? -2.975 -13.993 -15.998 1.00 88.69 100 ILE A CA 1
ATOM 795 C C . ILE A 1 100 ? -1.777 -13.757 -16.917 1.00 88.69 100 ILE A C 1
ATOM 797 O O . ILE A 1 100 ? -1.857 -14.101 -18.093 1.00 88.69 100 ILE A O 1
ATOM 801 N N . ASP A 1 101 ? -0.695 -13.179 -16.393 1.00 88.06 101 ASP A N 1
ATOM 802 C CA . ASP A 1 101 ? 0.470 -12.787 -17.198 1.00 88.06 101 ASP A CA 1
ATOM 803 C C . ASP A 1 101 ? 1.422 -13.957 -17.460 1.00 88.06 101 ASP A C 1
ATOM 805 O O . ASP A 1 101 ? 2.023 -14.036 -18.525 1.00 88.06 101 ASP A O 1
ATOM 809 N N . LEU A 1 102 ? 1.553 -14.906 -16.529 1.00 91.44 102 LEU A N 1
ATOM 810 C CA . LEU A 1 102 ? 2.499 -16.019 -16.663 1.00 91.44 102 LEU A CA 1
ATOM 811 C C . LEU A 1 102 ? 2.258 -16.882 -17.922 1.00 91.44 102 LEU A C 1
ATOM 813 O O . LEU A 1 102 ? 3.237 -17.288 -18.541 1.00 91.44 102 LEU A O 1
ATOM 817 N N . PRO A 1 103 ? 1.014 -17.173 -18.357 1.00 91.31 103 PRO A N 1
ATOM 818 C CA . PRO A 1 103 ? 0.772 -17.856 -19.631 1.00 91.31 103 PRO A CA 1
ATOM 819 C C . PRO A 1 103 ? 1.151 -17.041 -20.877 1.00 91.31 103 PRO A C 1
ATOM 821 O O . PRO A 1 103 ? 1.345 -17.637 -21.935 1.00 91.31 103 PRO A O 1
ATOM 824 N N . ILE A 1 104 ? 1.211 -15.710 -20.769 1.00 88.56 104 ILE A N 1
ATOM 825 C CA . ILE A 1 104 ? 1.514 -14.791 -21.875 1.00 88.56 104 ILE A CA 1
ATOM 826 C C . ILE A 1 104 ? 3.029 -14.584 -21.972 1.00 88.56 104 ILE A C 1
ATOM 828 O O . ILE A 1 104 ? 3.615 -14.798 -23.031 1.00 88.56 104 ILE A O 1
ATOM 832 N N . ASP A 1 105 ? 3.657 -14.237 -20.849 1.00 85.31 105 ASP A N 1
ATOM 833 C CA . ASP A 1 105 ? 5.078 -13.890 -20.756 1.00 85.31 105 ASP A CA 1
ATOM 834 C C . ASP A 1 105 ? 5.981 -15.108 -20.486 1.00 85.31 105 ASP A C 1
ATOM 836 O O . ASP A 1 105 ? 7.204 -15.035 -20.601 1.00 85.31 105 ASP A O 1
ATOM 840 N N . GLY A 1 106 ? 5.410 -16.250 -20.098 1.00 90.94 106 GLY A N 1
ATOM 841 C CA . GLY A 1 106 ? 6.177 -17.429 -19.704 1.00 90.94 106 GLY A CA 1
ATOM 842 C C . GLY A 1 106 ? 7.053 -17.172 -18.473 1.00 90.94 106 GLY A C 1
ATOM 843 O O . GLY A 1 106 ? 6.708 -16.407 -17.574 1.00 90.94 106 GLY A O 1
ATOM 844 N N . LEU A 1 107 ? 8.220 -17.822 -18.406 1.00 90.88 107 LEU A N 1
ATOM 845 C CA . LEU A 1 107 ? 9.154 -17.651 -17.283 1.00 90.88 107 LEU A CA 1
ATOM 846 C C . LEU A 1 107 ? 9.828 -16.268 -17.252 1.00 90.88 107 LEU A C 1
ATOM 848 O O . LEU A 1 107 ? 10.367 -15.886 -16.209 1.00 90.88 107 LEU A O 1
ATOM 852 N N . ASP A 1 108 ? 9.757 -15.503 -18.343 1.00 86.88 108 ASP A N 1
ATOM 853 C CA . ASP A 1 108 ? 10.305 -14.144 -18.412 1.00 86.88 108 ASP A CA 1
ATOM 854 C C . ASP A 1 108 ? 9.526 -13.165 -17.519 1.00 86.88 108 ASP A C 1
ATOM 856 O O . ASP A 1 108 ? 10.073 -12.143 -17.094 1.00 86.88 108 ASP A O 1
ATOM 860 N N . PHE A 1 109 ? 8.310 -13.534 -17.099 1.00 88.12 109 PHE A N 1
ATOM 861 C CA . PHE A 1 109 ? 7.548 -12.834 -16.063 1.00 88.12 109 PHE A CA 1
ATOM 862 C C . PHE A 1 109 ? 8.390 -12.547 -14.810 1.00 88.12 109 PHE A C 1
ATOM 864 O O . PHE A 1 109 ? 8.405 -11.431 -14.288 1.00 88.12 109 PHE A O 1
ATOM 871 N N . PHE A 1 110 ? 9.145 -13.542 -14.331 1.00 87.81 110 PHE A N 1
ATOM 872 C CA . PHE A 1 110 ? 9.969 -13.399 -13.126 1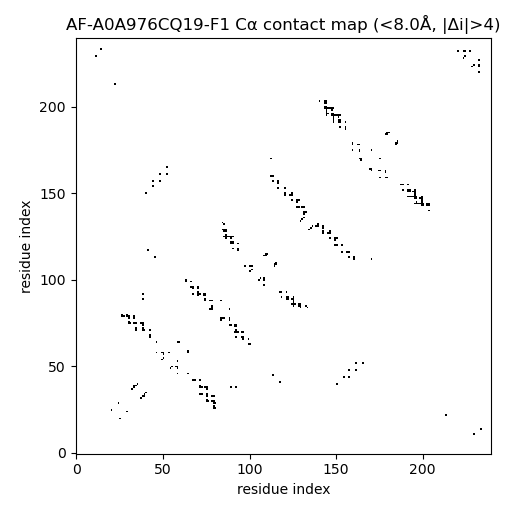.00 87.81 110 PHE A CA 1
ATOM 873 C C . PHE A 1 110 ? 11.267 -12.622 -13.366 1.00 87.81 110 PHE A C 1
ATOM 875 O O . PHE A 1 110 ? 11.910 -12.203 -12.405 1.00 87.81 110 PHE A O 1
ATOM 882 N N . GLN A 1 111 ? 11.652 -12.412 -14.625 1.00 86.81 111 GLN A N 1
ATOM 883 C CA . GLN A 1 111 ? 12.813 -11.599 -14.983 1.00 86.81 111 GLN A CA 1
ATOM 884 C C . GLN A 1 111 ? 12.462 -10.113 -15.055 1.00 86.81 111 GLN A C 1
ATOM 886 O O . GLN A 1 111 ? 13.341 -9.263 -14.910 1.00 86.81 111 GLN A O 1
ATOM 891 N N . ASN A 1 112 ? 11.186 -9.775 -15.253 1.00 85.19 112 ASN A N 1
ATOM 892 C CA . ASN A 1 112 ? 10.765 -8.389 -15.336 1.00 85.19 112 ASN A CA 1
ATOM 893 C C . ASN A 1 112 ? 10.710 -7.750 -13.918 1.00 85.19 112 ASN A C 1
ATOM 895 O O . ASN A 1 112 ? 9.903 -8.152 -13.069 1.00 85.19 112 ASN A O 1
ATOM 899 N N . PRO A 1 113 ? 11.541 -6.714 -13.643 1.00 88.00 113 PRO A N 1
ATOM 900 C CA . PRO A 1 113 ? 11.694 -6.143 -12.300 1.00 88.00 113 PRO A CA 1
ATOM 901 C C . PRO A 1 113 ? 10.399 -5.598 -11.692 1.00 88.00 113 PRO A C 1
ATOM 903 O O . PRO A 1 113 ? 10.253 -5.584 -10.470 1.00 88.00 113 PRO A O 1
ATOM 906 N N . SER A 1 114 ? 9.443 -5.171 -12.523 1.00 87.94 114 SER A N 1
ATOM 907 C CA . SER A 1 114 ? 8.147 -4.669 -12.061 1.00 87.94 114 SER A CA 1
ATOM 908 C C . SER A 1 114 ? 7.359 -5.752 -11.314 1.00 87.94 114 SER A C 1
ATOM 910 O O . SER A 1 114 ? 6.807 -5.470 -10.248 1.00 87.94 114 SER A O 1
ATOM 912 N N . HIS A 1 115 ? 7.351 -6.998 -11.808 1.00 90.06 115 HIS A N 1
ATOM 913 C CA . HIS A 1 115 ? 6.640 -8.100 -11.142 1.00 90.06 115 HIS A CA 1
ATOM 914 C C . HIS A 1 115 ? 7.358 -8.536 -9.865 1.00 90.06 115 HIS A C 1
ATOM 916 O O . HIS A 1 115 ? 6.704 -8.853 -8.870 1.00 90.06 115 HIS A O 1
ATOM 922 N N . VAL A 1 116 ? 8.696 -8.493 -9.855 1.00 90.88 116 VAL A N 1
ATOM 923 C CA . VAL A 1 116 ? 9.501 -8.791 -8.660 1.00 90.88 116 VAL A CA 1
ATOM 924 C C . VAL A 1 116 ? 9.212 -7.784 -7.548 1.00 90.88 116 VAL A C 1
ATOM 926 O O . VAL A 1 116 ? 8.946 -8.185 -6.415 1.00 90.88 116 VAL A O 1
ATOM 929 N N . VAL A 1 117 ? 9.192 -6.483 -7.864 1.00 92.25 117 VAL A N 1
ATOM 930 C CA . VAL A 1 117 ? 8.801 -5.430 -6.911 1.00 92.25 117 VAL A CA 1
ATOM 931 C C . VAL A 1 117 ? 7.381 -5.679 -6.398 1.00 92.25 117 VAL A C 1
ATOM 933 O O . VAL A 1 117 ? 7.144 -5.622 -5.192 1.00 92.25 117 VAL A O 1
ATOM 936 N N . PHE A 1 118 ? 6.444 -6.030 -7.278 1.00 89.69 118 PHE A N 1
ATOM 937 C CA . PHE A 1 118 ? 5.075 -6.376 -6.889 1.00 89.69 118 PHE A CA 1
ATOM 938 C C . PHE A 1 118 ? 5.007 -7.519 -5.875 1.00 89.69 118 PHE A C 1
ATOM 940 O O . PHE A 1 118 ? 4.373 -7.374 -4.826 1.00 89.69 118 PHE A O 1
ATOM 947 N N . TRP A 1 119 ? 5.681 -8.634 -6.152 1.00 93.94 119 TRP A N 1
ATOM 948 C CA . TRP A 1 119 ? 5.740 -9.782 -5.248 1.00 93.94 119 TRP A CA 1
ATOM 949 C C . TRP A 1 119 ? 6.396 -9.429 -3.916 1.00 93.94 119 TRP A C 1
ATOM 951 O O . TRP A 1 119 ? 5.838 -9.731 -2.858 1.00 93.94 119 TRP A O 1
ATOM 961 N N . LEU A 1 120 ? 7.541 -8.746 -3.955 1.00 95.12 120 LEU A N 1
ATOM 962 C CA . LEU A 1 120 ? 8.289 -8.361 -2.763 1.00 95.12 120 LEU A CA 1
ATOM 963 C C . LEU A 1 120 ? 7.444 -7.487 -1.829 1.00 95.12 120 LEU A C 1
ATOM 965 O O . LEU A 1 120 ? 7.265 -7.826 -0.658 1.00 95.12 120 LEU A O 1
ATOM 969 N N . PHE A 1 121 ? 6.876 -6.392 -2.338 1.00 94.94 121 PHE A N 1
ATOM 970 C CA . PHE A 1 121 ? 6.091 -5.468 -1.516 1.00 94.94 121 PHE A CA 1
ATOM 971 C C . PHE A 1 121 ? 4.765 -6.080 -1.058 1.00 94.94 121 PHE A C 1
ATOM 973 O O . PHE A 1 121 ? 4.353 -5.853 0.082 1.00 94.94 121 PHE A O 1
ATOM 980 N N . SER A 1 122 ? 4.128 -6.910 -1.889 1.00 94.19 122 SER A N 1
ATOM 981 C CA . SER A 1 122 ? 2.954 -7.694 -1.494 1.00 94.19 122 SER A CA 1
ATOM 982 C C . SER A 1 122 ? 3.257 -8.586 -0.287 1.00 94.19 122 SER A C 1
ATOM 984 O O . SER A 1 122 ? 2.537 -8.531 0.712 1.00 94.19 122 SER A O 1
ATOM 986 N N . LEU A 1 123 ? 4.367 -9.332 -0.313 1.00 95.75 123 LEU A N 1
ATOM 987 C CA . LEU A 1 123 ? 4.780 -10.203 0.791 1.00 95.75 123 LEU A CA 1
ATOM 988 C C . LEU A 1 123 ? 5.201 -9.422 2.041 1.00 95.75 123 LEU A C 1
ATOM 990 O O . LEU A 1 123 ? 4.852 -9.821 3.155 1.00 95.75 123 LEU A O 1
ATOM 994 N N . MET A 1 124 ? 5.902 -8.295 1.891 1.00 96.25 124 MET A N 1
ATOM 995 C CA . MET A 1 124 ? 6.262 -7.433 3.024 1.00 96.25 124 MET A CA 1
ATOM 996 C C . MET A 1 124 ? 5.013 -6.891 3.731 1.00 96.25 124 MET A C 1
ATOM 998 O O . MET A 1 124 ? 4.901 -6.993 4.954 1.00 96.25 124 MET A O 1
ATOM 1002 N N . ILE A 1 125 ? 4.040 -6.373 2.974 1.00 94.31 125 ILE A N 1
ATOM 1003 C CA . ILE A 1 125 ? 2.773 -5.870 3.526 1.00 94.31 125 ILE A CA 1
ATOM 1004 C C . ILE A 1 125 ? 1.951 -7.020 4.118 1.00 94.31 125 ILE A C 1
ATOM 1006 O O . ILE A 1 125 ? 1.419 -6.880 5.221 1.00 94.31 125 ILE A O 1
ATOM 1010 N N . ALA A 1 126 ? 1.882 -8.168 3.436 1.00 94.25 126 ALA A N 1
ATOM 1011 C CA . ALA A 1 126 ? 1.221 -9.374 3.932 1.00 94.25 126 ALA A CA 1
ATOM 1012 C C . ALA A 1 126 ? 1.769 -9.789 5.296 1.00 94.25 126 ALA A C 1
ATOM 1014 O O . ALA A 1 126 ? 0.997 -10.062 6.215 1.00 94.25 126 ALA A O 1
ATOM 1015 N N . THR A 1 127 ? 3.094 -9.790 5.430 1.00 94.56 127 THR A N 1
ATOM 1016 C CA . THR A 1 127 ? 3.802 -10.144 6.659 1.00 94.56 127 THR A CA 1
ATOM 1017 C C . THR A 1 127 ? 3.487 -9.139 7.757 1.00 94.56 127 THR A C 1
ATOM 1019 O O . THR A 1 127 ? 2.980 -9.536 8.802 1.00 94.56 127 THR A O 1
ATOM 1022 N N . LEU A 1 128 ? 3.664 -7.837 7.515 1.00 94.31 128 LEU A N 1
ATOM 1023 C CA . LEU A 1 128 ? 3.375 -6.801 8.513 1.00 94.31 128 LEU A CA 1
ATOM 1024 C C . LEU A 1 128 ? 1.913 -6.836 8.987 1.00 94.31 128 LEU A C 1
ATOM 1026 O O . LEU A 1 128 ? 1.651 -6.841 10.191 1.00 94.31 128 LEU A O 1
ATOM 1030 N N . GLN A 1 129 ? 0.956 -6.957 8.064 1.00 91.69 129 GLN A N 1
ATOM 1031 C CA . GLN A 1 129 ? -0.463 -7.061 8.414 1.00 91.69 129 GLN A CA 1
ATOM 1032 C C . GLN A 1 129 ? -0.817 -8.401 9.070 1.00 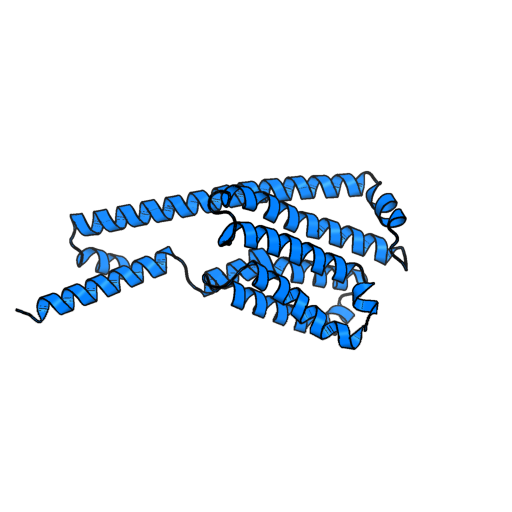91.69 129 GLN A C 1
ATOM 1034 O O . GLN A 1 129 ? -1.685 -8.456 9.943 1.00 91.69 129 GLN A O 1
ATOM 1039 N N . GLY A 1 130 ? -0.160 -9.491 8.677 1.00 91.31 130 GLY A N 1
ATOM 1040 C CA . GLY A 1 130 ? -0.274 -10.794 9.327 1.00 91.31 130 GLY A CA 1
ATOM 1041 C C . GLY A 1 130 ? 0.165 -10.723 10.787 1.00 91.31 130 GLY A C 1
ATOM 1042 O O . GLY A 1 130 ? -0.612 -11.083 11.678 1.00 91.31 130 GLY A O 1
ATOM 1043 N N . LEU A 1 131 ? 1.351 -10.155 11.036 1.00 91.12 131 LEU A N 1
ATOM 1044 C CA . LEU A 1 131 ? 1.866 -9.915 12.382 1.00 91.12 131 LEU A CA 1
ATOM 1045 C C . LEU A 1 131 ? 0.904 -9.052 13.200 1.00 91.12 131 LEU A C 1
ATOM 1047 O O . LEU A 1 131 ? 0.570 -9.427 14.326 1.00 91.12 131 LEU A O 1
ATOM 1051 N N . ARG A 1 132 ? 0.415 -7.951 12.616 1.00 88.81 132 ARG A N 1
ATOM 1052 C CA . ARG A 1 132 ? -0.434 -6.971 13.307 1.00 88.81 132 ARG A CA 1
ATOM 1053 C C . ARG A 1 132 ? -1.748 -7.553 13.799 1.00 88.81 132 ARG A C 1
ATOM 1055 O O . ARG A 1 132 ? -2.197 -7.216 14.885 1.00 88.81 132 ARG A O 1
ATOM 1062 N N . PHE A 1 133 ? -2.402 -8.376 12.986 1.00 84.50 133 PHE A N 1
ATOM 1063 C CA . PHE A 1 133 ? -3.766 -8.816 13.284 1.00 84.50 133 PHE A CA 1
ATOM 1064 C C . PHE A 1 133 ? -3.856 -10.217 13.889 1.00 84.50 133 PHE A C 1
ATOM 1066 O O . PHE A 1 133 ? -4.873 -10.521 14.513 1.00 84.50 133 PHE A O 1
ATOM 1073 N N . HIS A 1 134 ? -2.841 -11.069 13.710 1.00 82.00 134 HIS A N 1
ATOM 1074 C CA . HIS A 1 134 ? -2.949 -12.485 14.075 1.00 82.00 134 HIS A CA 1
ATOM 1075 C C . HIS A 1 134 ? -1.822 -12.995 14.974 1.00 82.00 134 HIS A C 1
ATOM 1077 O O . HIS A 1 134 ? -2.107 -13.812 15.849 1.00 82.00 134 HIS A O 1
ATOM 1083 N N . TRP A 1 135 ? -0.577 -12.534 14.810 1.00 75.56 135 TRP A N 1
ATOM 1084 C CA . TRP A 1 135 ? 0.558 -13.153 15.514 1.00 75.56 135 TRP A CA 1
ATOM 1085 C C . TRP A 1 135 ? 1.033 -12.406 16.760 1.00 75.56 135 TRP A C 1
ATOM 1087 O O . TRP A 1 135 ? 1.429 -13.062 17.719 1.00 75.56 135 TRP A O 1
ATOM 1097 N N . ALA A 1 136 ? 0.961 -11.074 16.806 1.00 75.12 136 ALA A N 1
ATOM 1098 C CA . ALA A 1 136 ? 1.580 -10.307 17.886 1.00 75.12 136 ALA A CA 1
ATOM 1099 C C . ALA A 1 136 ? 0.609 -9.301 18.523 1.00 75.12 136 ALA A C 1
ATOM 1101 O O . ALA A 1 136 ? 0.679 -8.094 18.297 1.00 75.12 136 ALA A O 1
ATOM 1102 N N . LYS A 1 137 ? -0.308 -9.816 19.354 1.00 72.94 137 LYS A N 1
ATOM 1103 C CA . LYS A 1 137 ? -1.284 -8.995 20.086 1.00 72.94 137 LYS A CA 1
ATOM 1104 C C . LYS A 1 137 ? -0.556 -8.020 21.016 1.00 72.94 137 LYS A C 1
ATOM 1106 O O . LYS A 1 137 ? 0.088 -8.452 21.969 1.00 72.94 137 LYS A O 1
ATOM 1111 N N . GLY A 1 138 ? -0.691 -6.720 20.766 1.00 76.44 138 GLY A N 1
ATOM 1112 C CA . GLY A 1 138 ? -0.152 -5.664 21.634 1.00 76.44 138 GLY A CA 1
ATOM 1113 C C . GLY A 1 138 ? 0.976 -4.838 21.018 1.00 76.44 138 GLY A C 1
ATOM 1114 O O . GLY A 1 138 ? 1.269 -3.760 21.532 1.00 76.44 138 GLY A O 1
ATOM 1115 N N . ILE A 1 139 ? 1.543 -5.272 19.888 1.00 85.75 139 ILE A N 1
ATOM 1116 C CA . ILE A 1 139 ? 2.443 -4.435 19.074 1.00 85.75 139 ILE A CA 1
ATOM 1117 C C . ILE A 1 139 ? 1.722 -3.802 17.878 1.00 85.75 139 ILE A C 1
ATOM 1119 O O . ILE A 1 139 ? 2.362 -3.229 17.000 1.00 85.75 139 ILE A O 1
ATOM 1123 N N . ASP A 1 140 ? 0.387 -3.874 17.848 1.00 84.94 140 ASP A N 1
ATOM 1124 C CA . ASP A 1 140 ? -0.427 -3.471 16.704 1.00 84.94 140 ASP A CA 1
ATOM 1125 C C . ASP A 1 140 ? -0.140 -2.025 16.274 1.00 84.94 140 ASP A C 1
ATOM 1127 O O . ASP A 1 140 ? 0.016 -1.736 15.090 1.00 84.94 140 ASP A O 1
ATOM 1131 N N . ASP A 1 141 ? -0.031 -1.121 17.252 1.00 87.81 141 ASP A N 1
ATOM 1132 C CA . ASP A 1 141 ? 0.222 0.301 17.020 1.00 87.81 141 ASP A CA 1
ATOM 1133 C C . ASP A 1 141 ? 1.656 0.554 16.498 1.00 87.81 141 ASP A C 1
ATOM 1135 O O . ASP A 1 141 ? 1.876 1.525 15.777 1.00 87.81 141 ASP A O 1
ATOM 1139 N N . TRP A 1 142 ? 2.620 -0.322 16.810 1.00 90.50 142 TRP A N 1
ATOM 1140 C CA . TRP A 1 142 ? 4.017 -0.220 16.357 1.00 90.50 142 TRP A CA 1
ATOM 1141 C C . TRP A 1 142 ? 4.232 -0.754 14.938 1.00 90.50 142 TRP A C 1
ATOM 1143 O O . TRP A 1 142 ? 5.205 -0.379 14.291 1.00 90.50 142 TRP A O 1
ATOM 1153 N N . LEU A 1 143 ? 3.321 -1.592 14.436 1.00 93.62 143 LEU A N 1
ATOM 1154 C CA . LEU A 1 143 ? 3.378 -2.137 13.075 1.00 93.62 143 LEU A CA 1
ATOM 1155 C C . LEU A 1 143 ? 2.749 -1.210 12.022 1.00 93.62 143 LEU A C 1
ATOM 1157 O O . LEU A 1 143 ? 3.041 -1.342 10.836 1.00 93.62 143 LEU A O 1
ATOM 1161 N N . ILE A 1 144 ? 1.942 -0.224 12.428 1.00 92.69 144 ILE A N 1
ATOM 1162 C CA . ILE A 1 144 ? 1.314 0.731 11.497 1.00 92.69 144 ILE A CA 1
ATOM 1163 C C . ILE A 1 144 ? 2.348 1.645 10.801 1.00 92.69 144 ILE A C 1
ATOM 1165 O O . ILE A 1 144 ? 2.255 1.808 9.578 1.00 92.69 144 ILE A O 1
ATOM 1169 N N . PRO A 1 145 ? 3.343 2.235 11.502 1.00 95.88 145 PRO A N 1
ATOM 1170 C CA . PRO A 1 145 ? 4.367 3.033 10.836 1.00 95.88 145 PRO A CA 1
ATOM 1171 C C . PRO A 1 145 ? 5.195 2.276 9.789 1.00 95.88 145 PRO A C 1
ATOM 1173 O O . PRO A 1 145 ? 5.261 2.765 8.660 1.00 95.88 145 PRO A O 1
ATOM 1176 N N . PRO A 1 146 ? 5.768 1.087 10.071 1.00 96.19 146 PRO A N 1
ATOM 1177 C CA . PRO A 1 146 ? 6.520 0.355 9.058 1.00 96.19 146 PRO A CA 1
ATOM 1178 C C . PRO A 1 146 ? 5.647 -0.080 7.874 1.00 96.19 146 PRO A C 1
ATOM 1180 O O . PRO A 1 146 ? 6.134 -0.045 6.750 1.00 96.19 146 PRO A O 1
ATOM 1183 N N . GLU A 1 147 ? 4.356 -0.395 8.060 1.00 94.50 147 GLU A N 1
ATOM 1184 C CA . GLU A 1 147 ? 3.446 -0.631 6.921 1.00 94.50 147 GLU A CA 1
ATOM 1185 C C . GLU A 1 147 ? 3.375 0.580 5.980 1.00 94.50 147 GLU A C 1
ATOM 1187 O O . GLU A 1 147 ? 3.405 0.426 4.759 1.00 94.50 147 GLU A O 1
ATOM 1192 N N . SER A 1 148 ? 3.294 1.787 6.540 1.00 95.00 148 SER A N 1
ATOM 1193 C CA . SER A 1 148 ? 3.199 3.028 5.760 1.00 95.00 148 SER A CA 1
ATOM 1194 C C . SER A 1 148 ? 4.520 3.367 5.070 1.00 95.00 148 SER A C 1
ATOM 1196 O O . SER A 1 148 ? 4.519 3.782 3.912 1.00 95.00 148 SER A O 1
ATOM 1198 N N . VAL A 1 149 ? 5.648 3.110 5.739 1.00 97.06 149 VAL A N 1
ATOM 1199 C CA . VAL A 1 149 ? 6.988 3.222 5.144 1.00 97.06 149 VAL A CA 1
ATOM 1200 C C . VAL A 1 149 ? 7.136 2.262 3.968 1.00 97.06 149 VAL A C 1
ATOM 1202 O O . VAL A 1 149 ? 7.549 2.690 2.896 1.00 97.06 149 VAL A O 1
ATOM 1205 N N . VAL A 1 150 ? 6.738 0.996 4.113 1.00 96.56 150 VAL A N 1
ATOM 1206 C CA . VAL A 1 150 ? 6.794 0.016 3.016 1.00 96.56 150 VAL A CA 1
ATOM 1207 C C . VAL A 1 150 ? 5.944 0.471 1.826 1.00 96.56 150 VAL A C 1
ATOM 1209 O O . VAL A 1 150 ? 6.417 0.434 0.694 1.00 96.56 150 VAL A O 1
ATOM 1212 N N . ARG A 1 151 ? 4.728 0.987 2.048 1.00 94.38 151 ARG A N 1
ATOM 1213 C CA . ARG A 1 151 ? 3.899 1.544 0.959 1.00 94.38 151 ARG A CA 1
ATOM 1214 C C . ARG A 1 151 ? 4.549 2.742 0.268 1.00 94.38 151 ARG A C 1
ATOM 1216 O O . ARG A 1 151 ? 4.481 2.841 -0.952 1.00 94.38 151 ARG A O 1
ATOM 1223 N N . ALA A 1 152 ? 5.181 3.637 1.024 1.00 95.81 152 ALA A N 1
ATOM 1224 C CA . ALA A 1 152 ? 5.871 4.796 0.463 1.00 95.81 152 ALA A CA 1
ATOM 1225 C C . ALA A 1 152 ? 7.123 4.389 -0.333 1.00 95.81 152 ALA A C 1
ATOM 1227 O O . ALA A 1 152 ? 7.350 4.887 -1.435 1.00 95.81 152 ALA A O 1
ATOM 1228 N N . LEU A 1 153 ? 7.901 3.433 0.181 1.00 95.88 153 LEU A N 1
ATOM 1229 C CA . LEU A 1 153 ? 9.083 2.895 -0.495 1.00 95.88 153 LEU A CA 1
ATOM 1230 C C . LEU A 1 153 ? 8.734 2.104 -1.760 1.00 95.88 153 LEU A C 1
ATOM 1232 O O . LEU A 1 153 ? 9.557 2.035 -2.669 1.00 95.88 153 LEU A O 1
ATOM 1236 N N . MET A 1 154 ? 7.514 1.575 -1.871 1.00 94.75 154 MET A N 1
ATOM 1237 C CA . MET A 1 154 ? 7.035 0.948 -3.106 1.00 94.75 154 MET A CA 1
ATOM 1238 C C . MET A 1 154 ? 7.080 1.921 -4.292 1.00 94.75 154 MET A C 1
ATOM 1240 O O . MET A 1 154 ? 7.465 1.532 -5.390 1.00 94.75 154 MET A O 1
ATOM 1244 N N . VAL A 1 155 ? 6.757 3.199 -4.069 1.00 94.44 155 VAL A N 1
ATOM 1245 C CA . VAL A 1 155 ? 6.851 4.248 -5.100 1.00 94.44 155 VAL A CA 1
ATOM 1246 C C . VAL A 1 155 ? 8.301 4.444 -5.543 1.00 94.44 155 VAL A C 1
ATOM 1248 O O . VAL A 1 155 ? 8.573 4.543 -6.736 1.00 94.44 155 VAL A O 1
ATOM 1251 N N . VAL A 1 156 ? 9.240 4.454 -4.591 1.00 94.69 156 VAL A N 1
ATOM 1252 C CA . VAL A 1 156 ? 10.680 4.568 -4.873 1.00 94.69 156 VAL A CA 1
ATOM 1253 C C . VAL A 1 156 ? 11.162 3.363 -5.677 1.00 94.69 156 VAL A C 1
ATOM 1255 O O . VAL A 1 156 ? 11.881 3.531 -6.657 1.00 94.69 156 VAL A O 1
ATOM 1258 N N . ALA A 1 157 ? 10.727 2.155 -5.317 1.00 93.25 157 ALA A N 1
ATOM 1259 C CA . ALA A 1 157 ? 11.067 0.946 -6.058 1.00 93.25 157 ALA A CA 1
ATOM 1260 C C . ALA A 1 157 ? 10.562 1.009 -7.508 1.00 93.25 157 ALA A C 1
ATOM 1262 O O . ALA A 1 157 ? 11.326 0.737 -8.432 1.00 93.25 157 ALA A O 1
ATOM 1263 N N . PHE A 1 158 ? 9.317 1.444 -7.726 1.00 92.12 158 PHE A N 1
ATOM 1264 C CA . PHE A 1 158 ? 8.777 1.656 -9.073 1.00 92.12 158 PHE A CA 1
ATOM 1265 C C . PHE A 1 158 ? 9.537 2.719 -9.857 1.00 92.12 158 PHE A C 1
ATOM 1267 O O . PHE A 1 158 ? 9.845 2.519 -11.029 1.00 92.12 158 PHE A O 1
ATOM 1274 N N . TYR A 1 159 ? 9.886 3.823 -9.205 1.00 92.69 159 TYR A N 1
ATOM 1275 C CA . TYR A 1 159 ? 10.695 4.874 -9.803 1.00 92.69 159 TYR A CA 1
ATOM 1276 C C . TYR A 1 159 ? 12.064 4.356 -10.273 1.00 92.69 159 TYR A C 1
ATOM 1278 O O . TYR A 1 159 ? 12.471 4.647 -11.397 1.00 92.69 159 TYR A O 1
ATOM 1286 N N . VAL A 1 160 ? 12.741 3.537 -9.462 1.00 91.19 160 VAL A N 1
ATOM 1287 C CA . VAL A 1 160 ? 14.007 2.888 -9.843 1.00 91.19 160 VAL A CA 1
ATOM 1288 C C . VAL A 1 160 ? 13.803 1.945 -11.031 1.00 91.19 160 VAL A C 1
ATOM 1290 O O . VAL A 1 160 ? 14.571 1.998 -11.990 1.00 91.19 160 VAL A O 1
ATOM 1293 N N . VAL A 1 161 ? 12.752 1.119 -11.011 1.00 89.12 161 VAL A N 1
ATOM 1294 C CA . VAL A 1 161 ? 12.451 0.185 -12.110 1.00 89.12 161 VAL A CA 1
ATOM 1295 C C . VAL A 1 161 ? 12.208 0.923 -13.426 1.00 89.12 161 VAL A C 1
ATOM 1297 O O . VAL A 1 161 ? 12.776 0.538 -14.447 1.00 89.12 161 VAL A O 1
ATOM 1300 N N . ILE A 1 162 ? 11.405 1.989 -13.411 1.00 89.38 162 ILE A N 1
ATOM 1301 C CA . ILE A 1 162 ? 11.137 2.819 -14.594 1.00 89.38 162 ILE A CA 1
ATOM 1302 C C . ILE A 1 162 ? 12.426 3.494 -15.070 1.00 89.38 162 ILE A C 1
ATOM 1304 O O . ILE A 1 162 ? 12.729 3.455 -16.262 1.00 89.38 162 ILE A O 1
ATOM 1308 N N . GLY A 1 163 ? 13.205 4.066 -14.145 1.00 87.81 163 GLY A N 1
ATOM 1309 C CA . GLY A 1 163 ? 14.470 4.731 -14.454 1.00 87.81 163 GLY A CA 1
ATOM 1310 C C . GLY A 1 163 ? 15.433 3.806 -15.194 1.00 87.81 163 GLY A C 1
ATOM 1311 O O . GLY A 1 163 ? 15.919 4.154 -16.269 1.00 87.81 163 GLY A O 1
ATOM 1312 N N . ILE A 1 164 ? 15.617 2.588 -14.684 1.00 86.38 164 ILE A N 1
ATOM 1313 C CA . ILE A 1 164 ? 16.511 1.598 -15.291 1.00 86.38 164 ILE A CA 1
ATOM 1314 C C . ILE A 1 164 ? 15.954 1.092 -16.621 1.00 86.38 164 ILE A C 1
ATOM 1316 O O . ILE A 1 164 ? 16.687 1.102 -17.605 1.00 86.38 164 ILE A O 1
ATOM 1320 N N . LYS A 1 165 ? 14.670 0.707 -16.692 1.00 83.69 165 LYS A N 1
ATOM 1321 C CA . LYS A 1 165 ? 14.058 0.212 -17.941 1.00 83.69 165 LYS A CA 1
ATOM 1322 C C . LYS A 1 165 ? 14.092 1.236 -19.073 1.00 83.69 165 LYS A C 1
ATOM 1324 O O . LYS A 1 165 ? 14.180 0.851 -20.233 1.00 83.69 165 LYS A O 1
ATOM 1329 N N . SER A 1 166 ? 14.005 2.526 -18.751 1.00 78.50 166 SER A N 1
ATOM 1330 C CA . SER A 1 166 ? 14.052 3.585 -19.763 1.00 78.50 166 SER A CA 1
ATOM 1331 C C . SER A 1 166 ? 15.441 3.771 -20.386 1.00 78.50 166 SER A C 1
ATOM 1333 O O . SER A 1 166 ? 15.540 4.281 -21.498 1.00 78.50 166 SER A O 1
ATOM 1335 N N . GLN A 1 167 ? 16.505 3.356 -19.688 1.00 72.31 167 GLN A N 1
ATOM 1336 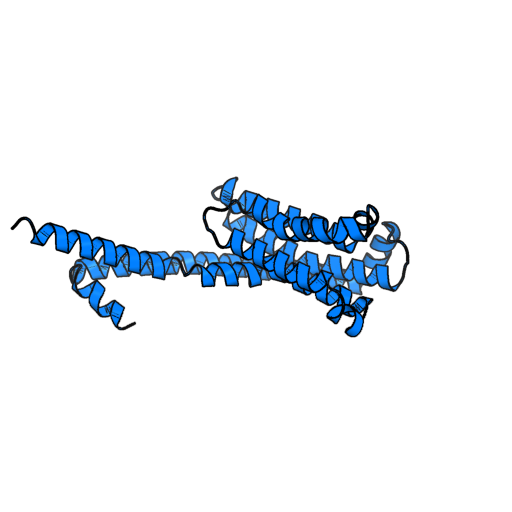C CA . GLN A 1 167 ? 17.896 3.582 -20.097 1.00 72.31 167 GLN A CA 1
ATOM 1337 C C . GLN A 1 167 ? 18.636 2.296 -20.494 1.00 72.31 167 GLN A C 1
ATOM 1339 O O . GLN A 1 167 ? 19.574 2.359 -21.286 1.00 72.31 167 GLN A O 1
ATOM 1344 N N . TYR A 1 168 ? 18.230 1.134 -19.972 1.00 65.94 168 TYR A N 1
ATOM 1345 C CA . TYR A 1 168 ? 18.961 -0.127 -20.105 1.00 65.94 168 TYR A CA 1
ATOM 1346 C C . TYR A 1 168 ? 18.020 -1.304 -20.397 1.00 65.94 168 TYR A C 1
ATOM 1348 O O . TYR A 1 168 ? 16.951 -1.427 -19.803 1.00 65.94 168 TYR A O 1
ATOM 1356 N N . LEU A 1 169 ? 18.454 -2.213 -21.279 1.00 64.88 169 LEU A N 1
ATOM 1357 C CA . LEU A 1 169 ? 17.694 -3.416 -21.651 1.00 64.88 169 LEU A CA 1
ATOM 1358 C C . LEU A 1 169 ? 17.683 -4.495 -20.555 1.00 64.88 169 LEU A C 1
ATOM 1360 O O . LEU A 1 169 ? 16.745 -5.283 -20.485 1.00 64.88 169 LEU A O 1
ATOM 1364 N N . ILE A 1 170 ? 18.719 -4.545 -19.710 1.00 69.38 170 ILE A N 1
ATOM 1365 C CA . ILE A 1 170 ? 18.876 -5.548 -18.650 1.00 69.38 170 ILE A CA 1
ATOM 1366 C C . ILE A 1 170 ? 19.201 -4.825 -17.346 1.00 69.38 170 ILE A C 1
ATOM 1368 O O . ILE A 1 170 ? 20.173 -4.074 -17.263 1.00 69.38 170 ILE A O 1
ATOM 1372 N N . ALA A 1 171 ? 18.392 -5.064 -16.316 1.00 68.38 171 ALA A N 1
ATOM 1373 C CA . ALA A 1 171 ? 18.659 -4.556 -14.980 1.00 68.38 171 ALA A CA 1
ATOM 1374 C C . ALA A 1 171 ? 19.743 -5.416 -14.313 1.00 68.38 171 ALA A C 1
ATOM 1376 O O . ALA A 1 171 ? 19.546 -6.608 -14.091 1.00 68.38 171 ALA A O 1
ATOM 1377 N N . ASN A 1 172 ? 20.877 -4.803 -13.972 1.00 77.56 172 ASN A N 1
ATOM 1378 C CA . ASN A 1 172 ? 21.904 -5.416 -13.133 1.00 77.56 172 ASN A CA 1
ATOM 1379 C C . ASN A 1 172 ? 21.982 -4.676 -11.789 1.00 77.56 172 ASN A C 1
ATOM 13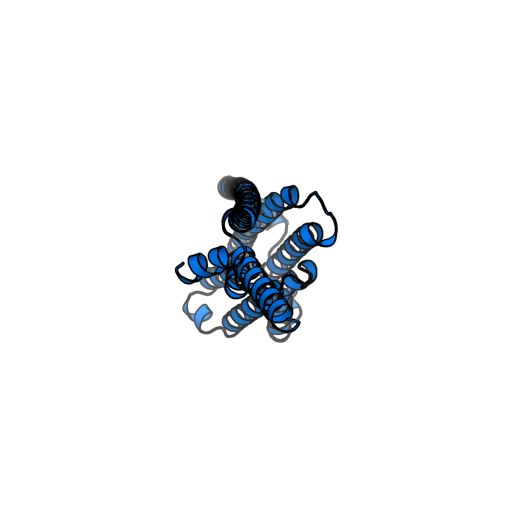81 O O . ASN A 1 172 ? 21.644 -3.495 -11.695 1.00 77.56 172 ASN A O 1
ATOM 1385 N N . LEU A 1 173 ? 22.440 -5.361 -10.745 1.00 77.75 173 LEU A N 1
ATOM 1386 C CA . LEU A 1 173 ? 22.551 -4.811 -9.396 1.00 77.75 173 LEU A CA 1
ATOM 1387 C C . LEU A 1 173 ? 23.506 -3.610 -9.354 1.00 77.75 173 LEU A C 1
ATOM 1389 O O . LEU A 1 173 ? 23.224 -2.627 -8.678 1.00 77.75 173 LEU A O 1
ATOM 1393 N N . GLU A 1 174 ? 24.572 -3.643 -10.152 1.00 83.06 174 GLU A N 1
ATOM 1394 C CA . GLU A 1 174 ? 25.485 -2.510 -10.324 1.00 83.06 174 GLU A CA 1
ATOM 1395 C C . GLU A 1 174 ? 24.763 -1.267 -10.864 1.00 83.06 174 GLU A C 1
ATOM 1397 O O . GLU A 1 174 ? 24.881 -0.196 -10.281 1.00 83.06 174 GLU A O 1
ATOM 1402 N N . LEU A 1 175 ? 23.916 -1.421 -11.889 1.00 81.69 175 LEU A N 1
ATOM 1403 C CA . LEU A 1 175 ? 23.117 -0.322 -12.444 1.00 81.69 175 LEU A CA 1
ATOM 1404 C C . LEU A 1 175 ? 22.128 0.241 -11.422 1.00 81.69 175 LEU A C 1
ATOM 1406 O O . LEU A 1 175 ? 21.934 1.452 -11.374 1.00 81.69 175 LEU A O 1
ATOM 1410 N N . ILE A 1 176 ? 21.533 -0.611 -10.580 1.00 81.25 176 ILE A N 1
ATOM 1411 C CA . ILE A 1 176 ? 20.664 -0.165 -9.480 1.00 81.25 176 ILE A CA 1
ATOM 1412 C C . ILE A 1 176 ? 21.459 0.689 -8.489 1.00 81.25 176 ILE A C 1
ATOM 1414 O O . ILE A 1 176 ? 20.973 1.737 -8.066 1.00 81.25 176 ILE A O 1
ATOM 1418 N N . VAL A 1 177 ? 22.675 0.273 -8.133 1.00 83.69 177 VAL A N 1
ATOM 1419 C CA . VAL A 1 177 ? 23.540 1.011 -7.201 1.00 83.69 177 VAL A CA 1
ATOM 1420 C C . VAL A 1 177 ? 24.015 2.327 -7.815 1.00 83.69 177 VAL A C 1
ATOM 1422 O O . VAL A 1 177 ? 23.949 3.361 -7.152 1.00 83.69 177 VAL A O 1
ATOM 1425 N N . THR A 1 178 ? 24.434 2.328 -9.082 1.00 85.12 178 THR A N 1
ATOM 1426 C CA . THR A 1 178 ? 24.843 3.544 -9.797 1.00 85.12 178 THR A CA 1
ATOM 1427 C C . THR A 1 178 ? 23.677 4.514 -9.950 1.00 85.12 178 THR A C 1
ATOM 1429 O O . THR A 1 178 ? 23.838 5.700 -9.664 1.00 85.12 178 THR A O 1
ATOM 1432 N N . PHE A 1 179 ? 22.493 4.015 -10.326 1.00 83.44 179 PHE A N 1
ATOM 1433 C CA . PHE A 1 179 ? 21.270 4.811 -10.374 1.00 83.44 179 PHE A CA 1
ATOM 1434 C C . PHE A 1 179 ? 20.961 5.371 -8.987 1.00 83.44 179 PHE A C 1
ATOM 1436 O O . PHE A 1 179 ? 20.831 6.571 -8.843 1.00 83.44 179 PHE A O 1
ATOM 1443 N N . ALA A 1 180 ? 20.949 4.568 -7.925 1.00 82.81 180 ALA A N 1
ATOM 1444 C CA . ALA A 1 180 ? 20.689 5.065 -6.571 1.00 82.81 180 ALA A CA 1
ATOM 1445 C C . ALA A 1 180 ? 21.762 6.044 -6.046 1.00 82.81 180 ALA A C 1
ATOM 1447 O O . ALA A 1 180 ? 21.492 6.790 -5.108 1.00 82.81 180 ALA A O 1
ATOM 1448 N N . GLY A 1 181 ? 22.958 6.063 -6.639 1.00 85.12 181 GLY A N 1
ATOM 1449 C CA . GLY A 1 181 ? 24.105 6.846 -6.187 1.00 85.12 181 GLY A CA 1
ATOM 1450 C C . GLY A 1 181 ? 24.020 8.356 -6.429 1.00 85.12 181 GLY A C 1
ATOM 1451 O O . GLY A 1 181 ? 24.784 9.097 -5.809 1.00 85.12 181 GLY A O 1
ATOM 1452 N N . THR A 1 182 ? 23.116 8.852 -7.282 1.00 90.44 182 THR A N 1
ATOM 1453 C CA . THR A 1 182 ? 23.023 10.306 -7.528 1.00 90.4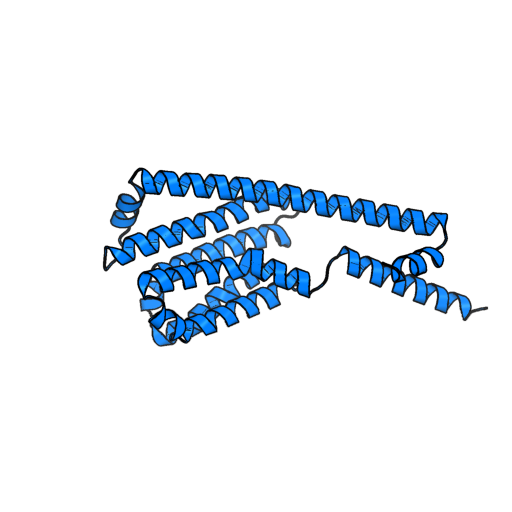4 182 THR A CA 1
ATOM 1454 C C . THR A 1 182 ? 22.253 11.030 -6.417 1.00 90.44 182 THR A C 1
ATOM 1456 O O . THR A 1 182 ? 21.320 10.492 -5.813 1.00 90.44 182 THR A O 1
ATOM 1459 N N . ALA A 1 183 ? 22.623 12.290 -6.152 1.00 92.50 183 ALA A N 1
ATOM 1460 C CA . ALA A 1 183 ? 22.028 13.095 -5.081 1.00 92.50 183 ALA A CA 1
ATOM 1461 C C . ALA A 1 183 ? 20.496 13.227 -5.203 1.00 92.50 183 ALA A C 1
ATOM 1463 O O . ALA A 1 183 ? 19.794 13.254 -4.192 1.00 92.50 183 ALA A O 1
ATOM 1464 N N . THR A 1 184 ? 19.963 13.255 -6.429 1.00 93.75 184 THR A N 1
ATOM 1465 C CA . THR A 1 184 ? 18.522 13.360 -6.695 1.00 93.75 184 THR 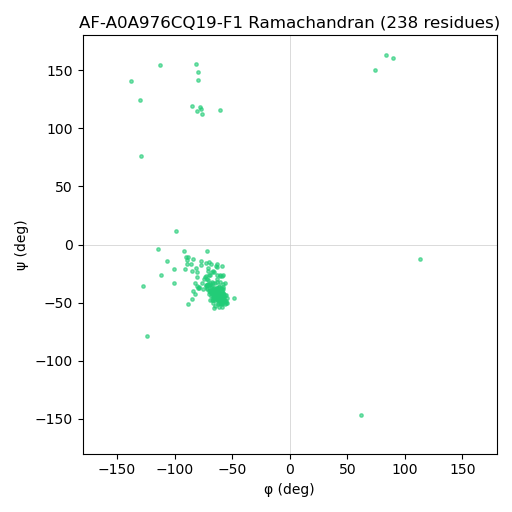A CA 1
ATOM 1466 C C . THR A 1 184 ? 17.759 12.119 -6.232 1.00 93.75 184 THR A C 1
ATOM 1468 O O . THR A 1 184 ? 16.715 12.242 -5.589 1.00 93.75 184 THR A O 1
ATOM 1471 N N . HIS A 1 185 ? 18.276 10.919 -6.511 1.00 93.19 185 HIS A N 1
ATOM 1472 C CA . HIS A 1 185 ? 17.615 9.670 -6.120 1.00 93.19 185 HIS A CA 1
ATOM 1473 C C . HIS A 1 185 ? 17.725 9.420 -4.614 1.00 93.19 185 HIS A C 1
ATOM 1475 O O . HIS A 1 185 ? 16.763 8.959 -3.993 1.00 93.19 185 HIS A O 1
ATOM 1481 N N . TRP A 1 186 ? 18.851 9.806 -4.006 1.00 93.88 186 TRP A N 1
ATOM 1482 C CA . TRP A 1 186 ? 19.008 9.832 -2.552 1.00 93.88 186 TRP A CA 1
ATOM 1483 C C . TRP A 1 186 ? 17.997 10.758 -1.881 1.00 93.88 186 TRP A C 1
ATOM 1485 O O . TRP A 1 186 ? 17.317 10.345 -0.939 1.00 93.88 186 TRP A O 1
ATOM 1495 N N . PHE A 1 187 ? 17.863 11.989 -2.380 1.00 95.31 187 PHE A N 1
ATOM 1496 C CA . PHE A 1 187 ? 16.895 12.952 -1.863 1.00 95.31 187 PHE A CA 1
ATOM 1497 C C . PHE A 1 187 ? 15.463 12.409 -1.940 1.00 95.31 187 PHE A C 1
ATOM 1499 O O . PHE A 1 187 ? 14.742 12.446 -0.941 1.00 95.31 187 PHE A O 1
ATOM 1506 N N . LEU A 1 188 ? 15.060 11.852 -3.089 1.00 95.12 188 LEU A N 1
ATOM 1507 C CA . LEU A 1 188 ? 13.737 11.245 -3.263 1.00 95.12 188 LEU A CA 1
ATOM 1508 C C . LEU A 1 188 ? 13.513 10.075 -2.296 1.00 95.12 188 LEU A C 1
ATOM 1510 O O . LEU A 1 188 ? 12.472 10.012 -1.644 1.00 95.12 188 LEU A O 1
ATOM 1514 N N . SER A 1 189 ? 14.489 9.173 -2.170 1.00 94.88 189 SER A N 1
ATOM 1515 C CA . SER A 1 189 ? 14.384 7.986 -1.314 1.00 94.88 189 SER A CA 1
ATOM 1516 C C . SER A 1 189 ? 14.215 8.366 0.156 1.00 94.88 189 SER A C 1
ATOM 1518 O O . SER A 1 189 ? 13.293 7.883 0.818 1.00 94.88 189 SER A O 1
ATOM 1520 N N . TRP A 1 190 ? 15.042 9.291 0.655 1.00 96.44 190 TRP A N 1
ATOM 1521 C CA . TRP A 1 190 ? 14.914 9.799 2.022 1.00 96.44 190 TRP A CA 1
ATOM 1522 C C . TRP A 1 190 ? 13.601 10.543 2.237 1.00 96.44 190 TRP A C 1
ATOM 1524 O O . TRP A 1 190 ? 12.929 10.305 3.238 1.00 96.44 190 TRP A O 1
ATOM 1534 N N . SER A 1 191 ? 13.194 11.390 1.289 1.00 97.56 191 SER A N 1
ATOM 1535 C CA . SER A 1 191 ? 11.927 12.124 1.374 1.00 97.56 191 SER A CA 1
ATOM 1536 C C . SER A 1 191 ? 10.743 11.166 1.482 1.00 97.56 191 SER A C 1
ATOM 1538 O O . SER A 1 191 ? 9.902 11.331 2.361 1.00 97.56 191 SER A O 1
ATOM 1540 N N . MET A 1 192 ? 10.702 10.117 0.657 1.00 97.19 192 MET A N 1
ATOM 1541 C CA . MET A 1 192 ? 9.636 9.112 0.702 1.00 97.19 192 MET A CA 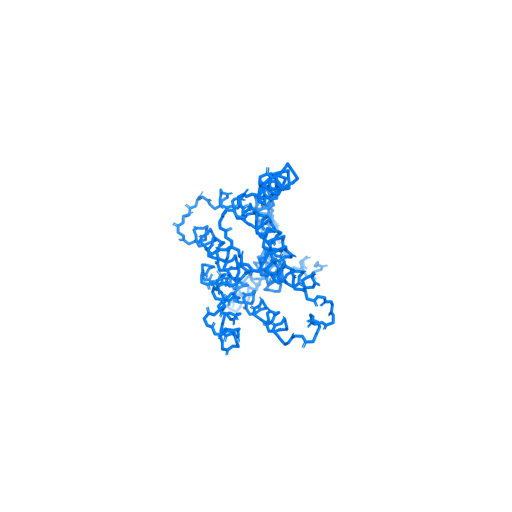1
ATOM 1542 C C . MET A 1 192 ? 9.669 8.274 1.980 1.00 97.19 192 MET A C 1
ATOM 1544 O O . MET A 1 192 ? 8.608 7.955 2.514 1.00 97.19 192 MET A O 1
ATOM 1548 N N . LEU A 1 193 ? 10.852 7.966 2.518 1.00 97.25 193 LEU A N 1
ATOM 1549 C CA . LEU A 1 193 ? 10.983 7.312 3.820 1.00 97.25 193 LEU A CA 1
ATOM 1550 C C . LEU A 1 193 ? 10.403 8.188 4.940 1.00 97.25 193 LEU A C 1
ATOM 1552 O O . LEU A 1 193 ? 9.597 7.704 5.737 1.00 97.25 193 LEU A O 1
ATOM 1556 N N . PHE A 1 194 ? 10.755 9.477 4.978 1.00 97.81 194 PHE A N 1
ATOM 1557 C CA . PHE A 1 194 ? 10.228 10.419 5.969 1.00 97.81 194 PHE A CA 1
ATOM 1558 C C . PHE A 1 194 ? 8.721 10.634 5.811 1.00 97.81 194 PHE A C 1
ATOM 1560 O O . PHE A 1 194 ? 7.998 10.594 6.805 1.00 97.81 194 PHE A O 1
ATOM 1567 N N . ILE A 1 195 ? 8.224 10.794 4.582 1.00 97.75 195 ILE A N 1
ATOM 1568 C CA . ILE A 1 195 ? 6.786 10.900 4.300 1.00 97.75 195 ILE A CA 1
ATOM 1569 C C . ILE A 1 195 ? 6.064 9.631 4.761 1.00 97.75 195 ILE A C 1
ATOM 1571 O O . ILE A 1 195 ? 5.064 9.722 5.468 1.00 97.75 195 ILE A O 1
ATOM 1575 N N . GLY A 1 196 ? 6.587 8.448 4.429 1.00 96.62 196 GLY A N 1
ATOM 1576 C CA . GLY A 1 196 ? 6.027 7.170 4.864 1.00 96.62 196 GLY A CA 1
ATOM 1577 C C . GLY A 1 196 ? 5.971 7.040 6.386 1.00 96.62 196 GLY A C 1
ATOM 1578 O O . GLY A 1 196 ? 4.965 6.582 6.930 1.00 96.62 196 GLY A O 1
ATOM 1579 N N . LEU A 1 197 ? 7.008 7.510 7.084 1.00 97.38 197 LEU A N 1
ATOM 1580 C CA . LEU A 1 197 ? 7.042 7.539 8.544 1.00 97.38 197 LEU A CA 1
ATOM 1581 C C . LEU A 1 197 ? 5.995 8.506 9.116 1.00 97.38 197 LEU A C 1
ATOM 1583 O O . LEU A 1 197 ? 5.251 8.127 10.020 1.00 97.38 197 LEU A O 1
ATOM 1587 N N . LEU A 1 198 ? 5.895 9.725 8.575 1.00 97.50 198 LEU A N 1
ATOM 1588 C CA . LEU A 1 198 ? 4.913 10.728 9.000 1.00 97.50 198 LEU A CA 1
ATOM 1589 C C . LEU A 1 198 ? 3.475 10.238 8.789 1.00 97.50 198 LEU A C 1
ATOM 1591 O O . LEU A 1 198 ? 2.667 10.303 9.716 1.00 97.50 198 LEU A O 1
ATOM 1595 N N . LEU A 1 199 ? 3.172 9.675 7.615 1.00 95.19 199 LEU A N 1
ATOM 1596 C CA . LEU A 1 199 ? 1.874 9.059 7.314 1.00 95.19 199 LEU A CA 1
ATOM 1597 C C . LEU A 1 199 ? 1.582 7.878 8.246 1.00 95.19 199 LEU A C 1
ATOM 1599 O O . LEU A 1 199 ? 0.447 7.690 8.693 1.00 95.19 199 LEU A O 1
ATOM 1603 N N . GLY A 1 200 ? 2.614 7.112 8.589 1.00 95.00 200 GLY A N 1
ATOM 1604 C CA . GLY A 1 200 ? 2.553 6.045 9.575 1.00 95.00 200 GLY A CA 1
ATOM 1605 C C . GLY A 1 200 ? 2.146 6.531 10.962 1.00 95.00 200 GLY A C 1
ATOM 1606 O O . GLY A 1 200 ? 1.206 6.003 11.559 1.00 95.00 200 GLY A O 1
ATOM 1607 N N . LEU A 1 201 ? 2.807 7.574 11.462 1.00 95.69 201 LEU A N 1
ATOM 1608 C CA . LEU A 1 201 ? 2.493 8.188 12.754 1.00 95.69 201 LEU A CA 1
ATOM 1609 C C . LEU A 1 201 ? 1.095 8.817 12.762 1.00 95.69 201 LEU A C 1
ATOM 1611 O O . LEU A 1 201 ? 0.338 8.623 13.717 1.00 95.69 201 LEU A O 1
ATOM 1615 N N . GLN A 1 202 ? 0.715 9.502 11.683 1.00 96.12 202 GLN A N 1
ATOM 1616 C CA . GLN A 1 202 ? -0.634 10.042 11.509 1.00 96.12 202 GLN A CA 1
ATOM 1617 C C . GLN A 1 202 ? -1.684 8.922 11.540 1.00 96.12 202 GLN A C 1
ATOM 1619 O O . GLN A 1 202 ? -2.707 9.038 12.215 1.00 96.12 202 GLN A O 1
ATOM 1624 N N . SER A 1 203 ? -1.414 7.797 10.879 1.00 92.81 203 SER A N 1
ATOM 1625 C CA . SER A 1 203 ? -2.304 6.632 10.879 1.00 92.81 203 SER A CA 1
ATOM 1626 C C . SER A 1 203 ? -2.474 6.043 12.282 1.00 92.81 203 SER A C 1
ATOM 1628 O O . SER A 1 203 ? -3.593 5.707 12.677 1.00 92.81 203 SER A O 1
ATOM 1630 N N . VAL A 1 204 ? -1.402 5.983 13.082 1.00 94.12 204 VAL A N 1
ATOM 1631 C CA . VAL A 1 204 ? -1.485 5.585 14.500 1.00 94.12 204 VAL A CA 1
ATOM 1632 C C . VAL A 1 204 ? -2.390 6.537 15.282 1.00 94.12 204 VAL A C 1
ATOM 1634 O O . VAL A 1 204 ? -3.252 6.082 16.040 1.00 94.12 204 VAL A O 1
ATOM 1637 N N . GLN A 1 205 ? -2.231 7.850 15.098 1.00 93.94 205 GLN A N 1
ATOM 1638 C CA . GLN A 1 205 ? -3.072 8.848 15.763 1.00 93.94 205 GLN A CA 1
ATOM 1639 C C . GLN A 1 205 ? -4.549 8.680 15.389 1.00 93.94 205 GLN A C 1
ATOM 1641 O O . GLN A 1 205 ? -5.390 8.618 16.287 1.00 93.94 205 GLN A O 1
ATOM 1646 N N . ILE A 1 206 ? -4.862 8.504 14.102 1.00 90.75 206 ILE A N 1
ATOM 1647 C CA . ILE A 1 206 ? -6.231 8.279 13.610 1.00 90.75 206 ILE A CA 1
ATOM 1648 C C . ILE A 1 206 ? -6.837 7.020 14.238 1.00 90.75 206 ILE A C 1
ATOM 1650 O O . ILE A 1 206 ? -7.975 7.038 14.716 1.00 90.75 206 ILE A O 1
ATOM 1654 N N . VAL A 1 207 ? -6.082 5.918 14.291 1.00 89.25 207 VAL A N 1
ATOM 1655 C CA . VAL A 1 207 ? -6.550 4.666 14.904 1.00 89.25 207 VAL A CA 1
ATOM 1656 C C . VAL A 1 207 ? -6.833 4.858 16.395 1.00 89.25 207 VAL A C 1
ATOM 1658 O O . VAL A 1 207 ? -7.871 4.402 16.885 1.00 89.25 207 VAL A O 1
ATOM 1661 N N . LYS A 1 208 ? -5.958 5.558 17.125 1.00 90.88 208 LYS A N 1
ATOM 1662 C CA . LYS A 1 208 ? -6.155 5.854 18.553 1.00 90.88 208 LYS A CA 1
ATOM 1663 C C . LYS A 1 208 ? -7.367 6.755 18.789 1.00 90.88 208 LYS A C 1
ATOM 1665 O O . LYS A 1 208 ? -8.203 6.421 19.630 1.00 90.88 208 LYS A O 1
ATOM 1670 N N . GLN A 1 209 ? -7.512 7.828 18.014 1.00 90.75 209 GLN A N 1
ATOM 1671 C CA . GLN A 1 209 ? -8.661 8.734 18.078 1.00 90.75 209 GLN A CA 1
ATOM 1672 C C . GLN A 1 209 ? -9.970 7.994 17.787 1.00 90.75 209 GLN A C 1
ATOM 1674 O O . GLN A 1 209 ? -10.931 8.122 18.543 1.00 90.75 209 GLN A O 1
ATOM 1679 N N . ARG A 1 210 ? -10.005 7.129 16.764 1.00 87.50 210 ARG A N 1
ATOM 1680 C CA . ARG A 1 210 ? -11.182 6.302 16.455 1.00 87.50 210 ARG A CA 1
ATOM 1681 C C . ARG A 1 210 ? -11.540 5.361 17.607 1.00 87.50 210 ARG A C 1
ATOM 1683 O O . ARG A 1 210 ? -12.713 5.272 17.966 1.00 87.50 210 ARG A O 1
ATOM 1690 N N . LYS A 1 211 ? -10.551 4.691 18.215 1.00 88.00 211 LYS A N 1
ATOM 1691 C CA . LYS A 1 211 ? -10.762 3.830 19.396 1.00 88.00 211 LYS A CA 1
ATOM 1692 C C . LYS A 1 211 ? -11.331 4.635 20.574 1.00 88.00 211 LYS A C 1
ATOM 1694 O O . LYS A 1 211 ? -12.226 4.149 21.261 1.00 88.00 211 LYS A O 1
ATOM 1699 N N . GLN A 1 212 ? -10.838 5.851 20.811 1.00 90.38 212 GLN A N 1
ATOM 1700 C CA . GLN A 1 212 ? -11.345 6.735 21.868 1.00 90.38 212 GLN A CA 1
ATOM 1701 C C . GLN A 1 212 ? -12.780 7.192 21.590 1.00 90.38 212 GLN A C 1
ATOM 1703 O O . GLN A 1 212 ? -13.635 7.027 22.455 1.00 90.38 212 GLN A O 1
ATOM 1708 N N . LEU A 1 213 ? -13.075 7.661 20.374 1.00 88.88 213 LEU A N 1
ATOM 1709 C CA . LEU A 1 213 ? -14.427 8.056 19.968 1.00 88.88 213 LEU A CA 1
ATOM 1710 C C . LEU A 1 213 ? -15.429 6.907 20.118 1.00 88.88 213 LEU A C 1
ATOM 1712 O O . LEU A 1 213 ? -16.523 7.116 20.633 1.00 88.88 213 LEU A O 1
ATOM 1716 N N . GLN A 1 214 ? -15.049 5.682 19.741 1.00 87.00 214 GLN A N 1
ATOM 1717 C CA . GLN A 1 214 ? -15.896 4.500 19.927 1.00 87.00 214 GLN A CA 1
ATOM 1718 C C . GLN A 1 214 ? -16.178 4.208 21.407 1.00 87.00 214 GLN A C 1
ATOM 1720 O O . GLN A 1 214 ? -17.319 3.908 21.757 1.00 87.00 214 GLN A O 1
ATOM 1725 N N . LYS A 1 215 ? -15.172 4.330 22.284 1.00 87.94 215 LYS A N 1
ATOM 1726 C CA . LYS A 1 215 ? -15.352 4.160 23.736 1.00 87.94 215 LYS A CA 1
ATOM 1727 C C . LYS A 1 215 ? -16.262 5.238 24.325 1.00 87.94 215 LYS A C 1
ATOM 1729 O O . LYS A 1 215 ? -17.173 4.908 25.080 1.00 87.94 215 LYS A O 1
ATOM 1734 N N . THR A 1 216 ? -16.056 6.500 23.954 1.00 89.50 216 THR A N 1
ATOM 1735 C CA . THR A 1 216 ? -16.890 7.620 24.415 1.00 89.50 216 THR A CA 1
ATOM 1736 C C . THR A 1 216 ? -18.328 7.468 23.934 1.00 89.50 216 THR A C 1
ATOM 1738 O O . THR A 1 216 ? -19.252 7.606 24.729 1.00 89.50 216 THR A O 1
ATOM 1741 N N . ALA A 1 217 ? -18.538 7.103 22.667 1.00 85.50 217 ALA A N 1
ATOM 1742 C CA . ALA A 1 217 ? -19.871 6.860 22.124 1.00 85.50 217 ALA A CA 1
ATOM 1743 C C . ALA A 1 217 ? -20.580 5.696 22.834 1.00 85.50 217 ALA A C 1
ATOM 1745 O O . ALA A 1 217 ? -21.773 5.782 23.116 1.00 85.50 217 ALA A O 1
ATOM 1746 N N . GLN A 1 218 ? -19.851 4.629 23.177 1.00 83.94 218 GLN A N 1
ATOM 1747 C CA . GLN A 1 218 ? -20.401 3.520 23.955 1.00 83.94 218 GLN A CA 1
ATOM 1748 C C . GLN A 1 218 ? -20.788 3.953 25.377 1.00 83.94 218 GLN A C 1
ATOM 1750 O O . GLN A 1 218 ? -21.850 3.574 25.865 1.00 83.94 218 GLN A O 1
ATOM 1755 N N . LEU A 1 219 ? -19.957 4.764 26.032 1.00 86.81 219 LEU A N 1
ATOM 1756 C CA . LEU A 1 219 ? -20.226 5.277 27.375 1.00 86.81 219 LEU A CA 1
ATOM 1757 C C . LEU A 1 219 ? -21.433 6.225 27.391 1.00 86.81 219 LEU A C 1
ATOM 1759 O O . LEU A 1 219 ? -22.313 6.064 28.233 1.00 86.81 219 LEU A O 1
ATOM 1763 N N . LEU A 1 220 ? -21.526 7.139 26.422 1.00 85.81 220 LEU A N 1
ATOM 1764 C CA . LEU A 1 220 ? -22.694 8.005 26.241 1.00 85.81 220 LEU A CA 1
ATOM 1765 C C . LEU A 1 220 ? -23.962 7.194 25.946 1.00 85.81 220 LEU A C 1
ATOM 1767 O O . LEU A 1 220 ? -25.014 7.490 26.504 1.00 85.81 220 LEU A O 1
ATOM 1771 N N . GLY A 1 221 ? -23.860 6.144 25.124 1.00 81.94 221 GLY A N 1
ATOM 1772 C CA . GLY A 1 221 ? -24.963 5.217 24.867 1.00 81.94 221 GLY A CA 1
ATOM 1773 C C . GLY A 1 221 ? -25.464 4.538 26.146 1.00 81.94 221 GLY A C 1
ATOM 1774 O O . GLY A 1 221 ? -26.666 4.524 26.399 1.00 81.94 221 GLY A O 1
ATOM 1775 N N . ASN A 1 222 ? -24.548 4.055 26.991 1.00 82.56 222 ASN A N 1
ATOM 1776 C CA . ASN A 1 222 ? -24.892 3.449 28.280 1.00 82.56 222 ASN A CA 1
ATOM 1777 C C . ASN A 1 222 ? -25.530 4.467 29.243 1.00 82.56 222 ASN A C 1
ATOM 1779 O O . ASN A 1 222 ? -26.520 4.154 29.898 1.00 82.56 222 ASN A O 1
ATOM 1783 N N . MET A 1 223 ? -25.004 5.695 29.309 1.00 84.62 223 MET A N 1
ATOM 1784 C CA . MET A 1 223 ? -25.568 6.763 30.145 1.00 84.62 223 MET A CA 1
ATOM 1785 C C . MET A 1 223 ? -26.969 7.175 29.684 1.00 84.62 223 MET A C 1
ATOM 1787 O O . MET A 1 223 ? -27.856 7.366 30.514 1.00 84.62 223 MET A O 1
ATOM 1791 N N . ALA A 1 224 ? -27.195 7.267 28.372 1.00 82.81 224 ALA A N 1
ATOM 1792 C CA . ALA A 1 224 ? -28.514 7.540 27.811 1.00 82.81 224 ALA A CA 1
ATOM 1793 C C . ALA A 1 224 ? -29.511 6.407 28.113 1.00 82.81 224 ALA A C 1
ATOM 1795 O O . ALA A 1 224 ? -30.682 6.675 28.384 1.00 82.81 224 ALA A O 1
ATOM 1796 N N . GLU A 1 225 ? -29.057 5.149 28.098 1.00 79.69 225 GLU A N 1
ATOM 1797 C CA . GLU A 1 225 ? -29.874 3.992 28.485 1.00 79.69 225 GLU A CA 1
ATOM 1798 C C . GLU A 1 225 ? -30.244 4.034 29.978 1.00 79.69 225 GLU A C 1
ATOM 1800 O O . GLU A 1 225 ? -31.398 3.775 30.322 1.00 79.69 225 GLU A O 1
ATOM 1805 N N . TRP A 1 226 ? -29.309 4.415 30.856 1.00 83.75 226 TRP A N 1
ATOM 1806 C CA . TRP A 1 226 ? -29.557 4.548 32.298 1.00 83.75 226 TRP A CA 1
ATOM 1807 C C . TRP A 1 226 ? -30.457 5.736 32.652 1.00 83.75 226 TRP A C 1
ATOM 1809 O O . TRP A 1 226 ? -31.313 5.605 33.521 1.00 83.75 226 TRP A O 1
ATOM 1819 N N . GLY A 1 227 ? -30.280 6.881 31.987 1.00 85.44 227 GLY A N 1
ATOM 1820 C CA . GLY A 1 227 ? -31.008 8.111 32.308 1.00 85.44 227 GLY A CA 1
ATOM 1821 C C . GLY A 1 227 ? -32.431 8.175 31.748 1.00 85.44 227 GLY A C 1
ATOM 1822 O O . GLY A 1 227 ? -33.320 8.699 32.411 1.00 85.44 227 GLY A O 1
ATOM 1823 N N . MET A 1 228 ? -32.668 7.657 30.537 1.00 79.31 228 MET A N 1
ATOM 1824 C CA . MET A 1 228 ? -33.955 7.819 29.831 1.00 79.31 228 MET A CA 1
ATOM 1825 C C . MET A 1 228 ? -34.733 6.509 29.636 1.00 79.31 228 MET A C 1
ATOM 1827 O O . MET A 1 228 ? -35.854 6.522 29.124 1.00 79.31 228 MET A O 1
ATOM 1831 N N . GLY A 1 229 ? -34.154 5.373 30.030 1.00 70.25 229 GLY A N 1
ATOM 1832 C CA . GLY A 1 229 ? -34.693 4.049 29.742 1.00 70.25 229 GLY A CA 1
ATOM 1833 C C . GLY A 1 229 ? -34.491 3.635 28.278 1.00 70.25 229 GLY A C 1
ATOM 1834 O O . GLY A 1 229 ? -34.478 4.448 27.353 1.00 70.25 229 GLY A O 1
ATOM 1835 N N . SER A 1 230 ? -34.370 2.327 28.047 1.00 68.38 230 SER A N 1
ATOM 1836 C CA . SER A 1 230 ? -33.974 1.730 26.756 1.00 68.38 230 SER A CA 1
ATOM 1837 C C . SER A 1 230 ? -34.883 2.061 25.558 1.00 68.38 230 SER A C 1
ATOM 1839 O O . SER A 1 230 ? -34.466 1.920 24.405 1.00 68.38 230 SER A O 1
ATOM 1841 N N . HIS A 1 231 ? -36.118 2.509 25.804 1.00 58.34 231 HIS A N 1
ATOM 1842 C CA . HIS A 1 231 ? -37.093 2.839 24.762 1.00 58.34 231 HIS A CA 1
ATOM 1843 C C . HIS A 1 231 ? -36.879 4.224 24.128 1.00 58.34 231 HIS A C 1
ATOM 1845 O O . HIS A 1 231 ? -37.078 4.365 22.919 1.00 58.34 231 HIS A O 1
ATOM 1851 N N . VAL A 1 232 ? -36.442 5.230 24.895 1.00 60.50 232 VAL A N 1
ATOM 1852 C CA . VAL A 1 232 ? -36.273 6.613 24.399 1.00 60.50 232 VAL A CA 1
ATOM 1853 C C . VAL A 1 232 ? -34.976 6.752 23.599 1.00 60.50 232 VAL A C 1
ATOM 1855 O O . VAL A 1 232 ? -34.959 7.378 22.536 1.00 60.50 232 VAL A O 1
ATOM 1858 N N . SER A 1 233 ? -33.914 6.061 24.024 1.00 54.59 233 SER A N 1
ATOM 1859 C CA . SER A 1 233 ? -32.610 6.038 23.345 1.00 54.59 233 SER A CA 1
ATOM 1860 C C . SER A 1 233 ? -32.696 5.477 21.915 1.00 54.59 233 SER A C 1
ATOM 1862 O O . SER A 1 233 ? -31.889 5.824 21.057 1.00 54.59 233 SER A O 1
ATOM 1864 N N . CYS A 1 234 ? -33.690 4.625 21.631 1.00 52.47 234 CYS A N 1
ATOM 1865 C CA . CYS A 1 234 ? -33.928 4.066 20.299 1.00 52.47 234 CYS A CA 1
ATOM 1866 C C . CYS A 1 234 ? -34.678 5.031 19.357 1.00 52.47 234 CYS A C 1
ATOM 1868 O O . CYS A 1 234 ? -34.526 4.922 18.139 1.00 52.47 234 CYS A O 1
ATOM 1870 N N . PHE A 1 235 ? -35.503 5.944 19.887 1.00 51.66 235 PHE A N 1
ATOM 1871 C CA . PHE A 1 235 ? -36.327 6.852 19.078 1.00 51.66 235 PHE A CA 1
ATOM 1872 C C . PHE A 1 235 ? -35.535 8.076 18.603 1.00 51.66 235 PHE A C 1
ATOM 1874 O O . PHE A 1 235 ? -35.587 8.409 17.421 1.00 51.66 235 PHE A O 1
ATOM 1881 N N . ALA A 1 236 ? -34.714 8.669 19.479 1.00 53.34 236 ALA A N 1
ATOM 1882 C CA . ALA A 1 236 ? -33.837 9.796 19.135 1.00 53.34 236 ALA A CA 1
ATOM 1883 C C . ALA A 1 236 ? -32.854 9.470 17.989 1.00 53.34 236 ALA A C 1
ATOM 1885 O O . ALA A 1 236 ? -32.449 10.346 17.235 1.00 53.34 236 ALA A O 1
ATOM 1886 N N . LEU A 1 237 ? -32.521 8.189 17.814 1.00 50.59 237 LEU A N 1
ATOM 1887 C CA . LEU A 1 237 ? -31.554 7.708 16.827 1.00 50.59 237 LEU A CA 1
ATOM 1888 C C . LEU A 1 237 ? -32.145 7.355 15.460 1.00 50.59 237 LEU A C 1
ATOM 1890 O O . LEU A 1 237 ? -31.395 7.118 14.521 1.00 50.59 237 LEU A O 1
ATOM 1894 N N . LYS A 1 238 ? -33.475 7.296 15.329 1.00 46.59 238 LYS A N 1
ATOM 1895 C CA . LYS A 1 238 ? -34.122 7.177 14.012 1.00 46.59 238 LYS A CA 1
ATOM 1896 C C . LYS A 1 238 ? -34.155 8.505 13.252 1.00 46.59 238 LYS A C 1
ATOM 1898 O O . LYS A 1 238 ? -34.391 8.486 12.051 1.00 46.59 238 LYS A O 1
ATOM 1903 N N . LEU A 1 239 ? -33.957 9.617 13.957 1.00 41.16 239 LEU A N 1
ATOM 1904 C CA . LEU A 1 239 ? -33.993 10.978 13.419 1.00 41.16 239 LEU A CA 1
ATOM 1905 C C . LEU A 1 239 ? -32.611 11.491 12.969 1.00 41.16 239 LEU A C 1
ATOM 1907 O O . LEU A 1 239 ? -32.546 12.565 12.381 1.00 41.16 239 LEU A O 1
ATOM 1911 N N . VAL A 1 240 ? -31.539 10.721 13.212 1.00 41.66 240 VAL A N 1
ATOM 1912 C CA . VAL A 1 240 ? -30.154 10.987 12.770 1.00 41.66 240 VAL A CA 1
ATOM 1913 C C . VAL A 1 240 ? -29.684 9.884 11.826 1.00 41.66 240 VAL A C 1
ATOM 1915 O O . VAL A 1 240 ? -29.098 10.207 10.779 1.00 41.66 240 VAL A O 1
#

Nearest PDB structures (foldseek):
  8f7n-assembly1_A-2  TM=1.800E-01  e=9.310E+00  Sinorhizobium meliloti

Sequence (240 aa):
MRNRSIETAKSSLKSKNVWKSRLQGSRTSAFLSEVLSNSGHFLILKSLSDFILAGLFKFITDPTEYLLIVAMLVQAWYLSNSKCHRFWGNPICVGIYTLIDLPIDGLDFFQNPSHVVFWLFSLMIATLQGLRFHWAKGIDDWLIPPESVVRALMVVAFYVVIGIKSQYLIANLELIVTFAGTATHWFLSWSMLFIGLLLGLQSVQIVKQRKQLQKTAQLLGNMAEWGMGSHVSCFALKLV

Solvent-accessible surface area (backbone atoms only — not comparable to full-atom values): 12778 Å² total; per-residue (Å²): 122,77,66,64,60,54,53,54,53,52,51,51,53,53,47,53,50,52,54,50,47,68,74,71,54,53,63,65,56,38,25,52,46,31,32,70,76,50,39,40,55,57,52,54,54,50,54,49,49,42,33,72,75,62,30,64,68,53,47,75,70,37,68,65,58,61,50,44,53,51,25,28,51,53,24,14,56,53,57,33,38,90,86,50,62,49,38,69,31,44,44,38,28,57,48,49,44,46,68,62,45,35,81,75,53,41,80,55,43,76,69,38,61,68,53,47,52,48,51,51,53,29,49,53,48,10,49,46,46,27,38,40,76,74,71,39,90,85,51,39,71,69,41,43,25,59,50,32,23,52,60,34,44,48,55,49,52,49,51,52,47,51,56,45,59,76,76,39,99,68,92,46,72,66,57,54,52,57,56,51,64,40,72,69,48,44,50,51,49,52,50,32,43,53,51,10,40,52,53,7,51,51,49,40,50,52,53,51,51,51,55,48,52,52,52,51,52,51,52,51,51,51,49,41,34,71,74,62,36,72,71,50,57,54,54,69,58,73,79,108

pLDDT: mean 84.21, std 12.65, range [41.16, 97.81]

Secondary structure (DSSP, 8-state):
-HHHHHHHHHHHHHHHHHHHHHHH--HHHHHHHHIIIIIHHHHHHHHHHHHHHHHHHHHHH-HHHHHHHHHHHHHHHHHTSTTS-HHHHTHHHHHHHHHHHHHHHGGGGGGSHHHHHHHHHHHHHHHHHHIIIII-TT-HHHHHHHHHHHHHHHHHHHHHHHHHHHH-SS--HHHHHHHHTSHHHHHHHHHHHHHHHHHHHHHHHHHHHHHHHHHHHHHHHHHHHHHH-TTHHHHGGG--